Protein AF-A0A4D7DYI3-F1 (afdb_monomer)

Structure (mmCIF, N/CA/C/O backbone):
data_AF-A0A4D7DYI3-F1
#
_entry.id   AF-A0A4D7DYI3-F1
#
loop_
_atom_site.group_PDB
_atom_site.id
_atom_site.type_symbol
_atom_site.label_atom_id
_atom_site.label_alt_id
_atom_site.label_comp_id
_atom_site.label_asym_id
_atom_site.label_entity_id
_atom_site.label_seq_id
_atom_site.pdbx_PDB_ins_code
_atom_site.Cartn_x
_atom_site.Cartn_y
_atom_site.Cartn_z
_atom_site.occupancy
_atom_site.B_iso_or_equiv
_atom_site.auth_seq_id
_atom_site.auth_comp_id
_atom_site.auth_asym_id
_atom_site.auth_atom_id
_atom_site.pdbx_PDB_model_num
ATOM 1 N N . MET A 1 1 ? 27.752 -9.735 -36.048 1.00 71.75 1 MET A N 1
ATOM 2 C CA . MET A 1 1 ? 28.807 -8.737 -35.755 1.00 71.75 1 MET A CA 1
ATOM 3 C C . MET A 1 1 ? 28.153 -7.603 -34.998 1.00 71.75 1 MET A C 1
ATOM 5 O O . MET A 1 1 ? 26.998 -7.313 -35.284 1.00 71.75 1 MET A O 1
ATOM 9 N N . ASN A 1 2 ? 28.859 -7.014 -34.039 1.00 84.62 2 ASN A N 1
ATOM 10 C CA . ASN A 1 2 ? 28.336 -5.876 -33.289 1.00 84.62 2 ASN A CA 1
ATOM 11 C C . ASN A 1 2 ? 28.194 -4.650 -34.198 1.00 84.62 2 ASN A C 1
ATOM 13 O O . ASN A 1 2 ? 28.818 -4.576 -35.258 1.00 84.62 2 ASN A O 1
ATOM 17 N N . ALA A 1 3 ? 27.374 -3.691 -33.778 1.00 82.06 3 ALA A N 1
ATOM 18 C CA . ALA A 1 3 ? 27.361 -2.390 -34.424 1.00 82.06 3 ALA A CA 1
ATOM 19 C C . ALA A 1 3 ? 28.723 -1.709 -34.221 1.00 82.06 3 ALA A C 1
ATOM 21 O O . ALA A 1 3 ? 29.316 -1.785 -33.141 1.00 82.06 3 ALA A O 1
ATOM 22 N N . GLY A 1 4 ? 29.234 -1.060 -35.261 1.00 82.38 4 GLY A N 1
ATOM 23 C CA . GLY A 1 4 ? 30.559 -0.456 -35.234 1.00 82.38 4 GLY A CA 1
ATOM 24 C C . GLY A 1 4 ? 31.176 -0.272 -36.613 1.00 82.38 4 GLY A C 1
ATOM 25 O O . GLY A 1 4 ? 30.607 -0.650 -37.636 1.00 82.38 4 GLY A O 1
ATOM 26 N N . SER A 1 5 ? 32.364 0.326 -36.618 1.00 84.62 5 SER A N 1
ATOM 27 C CA . SER A 1 5 ? 33.170 0.532 -37.818 1.00 84.62 5 SER A CA 1
ATOM 28 C C . SER A 1 5 ? 34.307 -0.483 -37.857 1.00 84.62 5 SER A C 1
ATOM 30 O O . SER A 1 5 ? 35.011 -0.685 -36.866 1.00 84.62 5 SER A O 1
ATOM 32 N N . TYR A 1 6 ? 34.475 -1.120 -39.008 1.00 85.50 6 TYR A N 1
ATOM 33 C CA . TYR A 1 6 ? 35.422 -2.197 -39.239 1.00 85.50 6 TYR A CA 1
ATOM 34 C C . TYR A 1 6 ? 36.271 -1.878 -40.462 1.00 85.50 6 TYR A C 1
ATOM 36 O O . TYR A 1 6 ? 35.761 -1.451 -41.497 1.00 85.50 6 TYR A O 1
ATOM 44 N N . ILE A 1 7 ? 37.575 -2.114 -40.352 1.00 90.56 7 ILE A N 1
ATOM 45 C CA . ILE A 1 7 ? 38.496 -2.000 -41.481 1.00 90.56 7 ILE A CA 1
ATOM 46 C C . ILE A 1 7 ? 38.536 -3.346 -42.203 1.00 90.56 7 ILE A C 1
ATOM 48 O O . ILE A 1 7 ? 38.691 -4.391 -41.571 1.00 90.56 7 ILE A O 1
ATOM 52 N N . ILE A 1 8 ? 38.403 -3.319 -43.528 1.00 88.25 8 ILE A N 1
ATOM 53 C CA . ILE A 1 8 ? 38.560 -4.491 -44.388 1.00 88.25 8 ILE A CA 1
ATOM 54 C C . ILE A 1 8 ? 39.866 -4.334 -45.158 1.00 88.25 8 ILE A C 1
ATOM 56 O O . ILE A 1 8 ? 39.947 -3.552 -46.106 1.00 88.25 8 ILE A O 1
ATOM 60 N N . SER A 1 9 ? 40.875 -5.106 -44.770 1.00 88.81 9 SER A N 1
ATOM 61 C CA . SER A 1 9 ? 42.171 -5.111 -45.444 1.00 88.81 9 SER A CA 1
ATOM 62 C C . SER A 1 9 ? 42.238 -6.220 -46.488 1.00 88.81 9 SER A C 1
ATOM 64 O O . SER A 1 9 ? 42.094 -7.403 -46.175 1.00 88.81 9 SER A O 1
ATOM 66 N N . ALA A 1 10 ? 42.480 -5.838 -47.740 1.00 84.19 10 ALA A N 1
ATOM 67 C CA . ALA A 1 10 ? 42.740 -6.785 -48.817 1.00 84.19 10 ALA A CA 1
ATOM 68 C C . ALA A 1 10 ? 44.214 -7.225 -48.796 1.00 84.19 10 ALA A C 1
ATOM 70 O O . ALA A 1 10 ? 45.115 -6.416 -48.579 1.00 84.19 10 ALA A O 1
ATOM 71 N N . SER A 1 11 ? 44.463 -8.518 -49.011 1.00 85.62 11 SER A N 1
ATOM 72 C CA . SER A 1 11 ? 45.811 -9.090 -49.106 1.00 85.62 11 SER A CA 1
ATOM 73 C C . SER A 1 11 ? 45.804 -10.384 -49.930 1.00 85.62 11 SER A C 1
ATOM 75 O O . SER A 1 11 ? 44.740 -10.896 -50.276 1.00 85.62 11 SER A O 1
ATOM 77 N N . GLY A 1 12 ? 46.990 -10.919 -50.245 1.00 83.81 12 GLY A N 1
ATOM 78 C CA . GLY A 1 12 ? 47.142 -12.290 -50.755 1.00 83.81 12 GLY A CA 1
ATOM 79 C C . GLY A 1 12 ? 47.351 -12.460 -52.264 1.00 83.81 12 GLY A C 1
ATOM 80 O O . GLY A 1 12 ? 47.578 -13.583 -52.701 1.00 83.81 12 GLY A O 1
ATOM 81 N N . LEU A 1 13 ? 47.334 -11.391 -53.067 1.00 85.12 13 LEU A N 1
ATOM 82 C CA . LEU A 1 13 ? 47.729 -11.442 -54.483 1.00 85.12 13 LEU A CA 1
ATOM 83 C C . LEU A 1 13 ? 49.209 -11.083 -54.663 1.00 85.12 13 LEU A C 1
ATOM 85 O O . LEU A 1 13 ? 49.707 -10.135 -54.049 1.00 85.12 13 LEU A O 1
ATOM 89 N N . SER A 1 14 ? 49.874 -11.806 -55.564 1.00 85.38 14 SER A N 1
ATOM 90 C CA . SER A 1 14 ? 51.235 -11.542 -56.036 1.00 85.38 14 SER A CA 1
ATOM 91 C C . SER A 1 14 ? 51.283 -11.566 -57.564 1.00 85.38 14 SER A C 1
ATOM 93 O O . SER A 1 14 ? 50.553 -12.328 -58.197 1.00 85.38 14 SER A O 1
ATOM 95 N N . SER A 1 15 ? 52.152 -10.751 -58.160 1.00 87.62 15 SER A N 1
ATOM 96 C CA . SER A 1 15 ? 52.388 -10.719 -59.604 1.00 87.62 15 SER A CA 1
ATOM 97 C C . SER A 1 15 ? 53.867 -10.495 -59.879 1.00 87.62 15 SER A C 1
ATOM 99 O O . SER A 1 15 ? 54.470 -9.600 -59.291 1.00 87.62 15 SER A O 1
ATOM 101 N N . ASP A 1 16 ? 54.431 -11.270 -60.803 1.00 90.44 16 ASP A N 1
ATOM 102 C CA . ASP A 1 16 ? 55.841 -11.146 -61.190 1.00 90.44 16 ASP A CA 1
ATOM 103 C C . ASP A 1 16 ? 56.112 -9.868 -62.003 1.00 90.44 16 ASP A C 1
ATOM 105 O O . ASP A 1 16 ? 57.244 -9.396 -62.073 1.00 90.44 16 ASP A O 1
ATOM 109 N N . ASN A 1 17 ? 55.067 -9.286 -62.605 1.00 90.69 17 ASN A N 1
ATOM 110 C CA . ASN A 1 17 ? 55.186 -8.170 -63.547 1.00 90.69 17 ASN A CA 1
ATOM 111 C C . ASN A 1 17 ? 54.659 -6.831 -63.003 1.00 90.69 17 ASN A C 1
ATOM 113 O O . ASN A 1 17 ? 54.882 -5.797 -63.631 1.00 90.69 17 ASN A O 1
ATOM 117 N N . TYR A 1 18 ? 53.955 -6.822 -61.865 1.00 88.56 18 TYR A N 1
ATOM 118 C CA . TYR A 1 18 ? 53.321 -5.615 -61.323 1.00 88.56 18 TYR A CA 1
ATOM 119 C C . TYR A 1 18 ? 53.431 -5.532 -59.801 1.00 88.56 18 TYR A C 1
ATOM 121 O O . TYR A 1 18 ? 53.178 -6.505 -59.093 1.00 88.56 18 TYR A O 1
ATOM 129 N N . ALA A 1 19 ? 53.708 -4.328 -59.292 1.00 85.62 19 ALA A N 1
ATOM 130 C CA . ALA A 1 19 ? 53.541 -4.018 -57.878 1.00 85.62 19 ALA A CA 1
ATOM 131 C C . ALA A 1 19 ? 52.045 -3.865 -57.562 1.00 85.62 19 ALA A C 1
ATOM 133 O O . ALA A 1 19 ? 51.377 -2.991 -58.115 1.00 85.62 19 ALA A O 1
ATOM 134 N N . ILE A 1 20 ? 51.524 -4.716 -56.677 1.00 87.38 20 ILE A N 1
ATOM 135 C CA . ILE A 1 20 ? 50.131 -4.658 -56.224 1.00 87.38 20 ILE A CA 1
ATOM 136 C C . ILE A 1 20 ? 50.079 -3.846 -54.931 1.00 87.38 20 ILE A C 1
ATOM 138 O O . ILE A 1 20 ? 50.738 -4.191 -53.951 1.00 87.38 20 ILE A O 1
ATOM 142 N N . SER A 1 21 ? 49.286 -2.776 -54.925 1.00 87.81 21 SER A N 1
ATOM 143 C CA . SER A 1 21 ? 48.953 -2.016 -53.723 1.00 87.81 21 SER A CA 1
ATOM 144 C C . SER A 1 21 ? 47.495 -2.248 -53.344 1.00 87.81 21 SER A C 1
ATOM 146 O O . SER A 1 21 ? 46.610 -2.297 -54.199 1.00 87.81 21 SER A O 1
ATOM 148 N N . TYR A 1 22 ? 47.249 -2.388 -52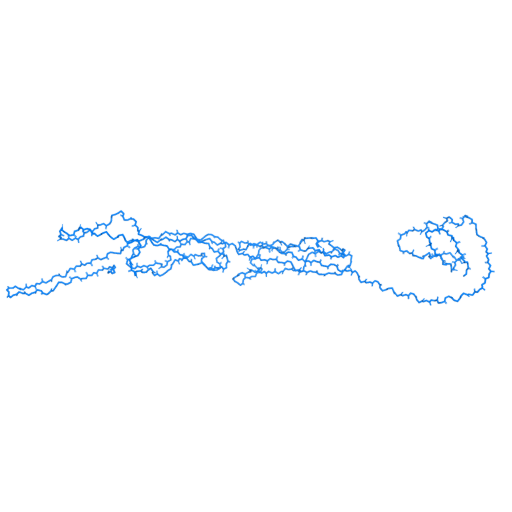.045 1.00 86.56 22 TYR A N 1
ATOM 149 C CA . TYR A 1 22 ? 45.905 -2.496 -51.495 1.00 86.56 22 TYR A CA 1
ATOM 150 C C . TYR A 1 22 ? 45.531 -1.192 -50.816 1.00 86.56 22 TYR A C 1
ATOM 152 O O . TYR A 1 22 ? 46.369 -0.519 -50.213 1.00 86.56 22 TYR A O 1
ATOM 160 N N . LYS A 1 23 ? 44.251 -0.853 -50.908 1.00 87.81 23 LYS A N 1
ATOM 161 C CA . LYS A 1 23 ? 43.646 0.189 -50.098 1.00 87.81 23 LYS A CA 1
ATOM 162 C C . LYS A 1 23 ? 42.639 -0.480 -49.181 1.00 87.81 23 LYS A C 1
ATOM 164 O O . LYS A 1 23 ? 41.808 -1.249 -49.659 1.00 87.81 23 LYS A O 1
ATOM 169 N N . ASP A 1 24 ? 42.725 -0.172 -47.895 1.00 89.38 24 ASP A N 1
ATOM 170 C CA . ASP A 1 24 ? 41.744 -0.642 -46.929 1.00 89.38 24 ASP A CA 1
ATOM 171 C C . ASP A 1 24 ? 40.346 -0.116 -47.284 1.00 89.38 24 ASP A C 1
ATOM 173 O O . ASP A 1 24 ? 40.159 1.062 -47.616 1.00 89.38 24 ASP A O 1
ATOM 177 N N . GLY A 1 25 ? 39.367 -1.012 -47.216 1.00 86.19 25 GLY A N 1
ATOM 178 C CA . GLY A 1 25 ? 37.949 -0.685 -47.219 1.00 86.19 25 GLY A CA 1
ATOM 179 C C . GLY A 1 25 ? 37.432 -0.445 -45.801 1.00 86.19 25 GLY A C 1
ATOM 180 O O . GLY A 1 25 ? 38.086 -0.787 -44.816 1.00 86.19 25 GLY A O 1
ATOM 181 N N . ALA A 1 26 ? 36.229 0.114 -45.698 1.00 84.94 26 ALA A N 1
ATOM 182 C CA . ALA A 1 26 ? 35.516 0.274 -44.436 1.00 84.94 26 ALA A CA 1
ATOM 183 C C . ALA A 1 26 ? 34.147 -0.409 -44.519 1.00 84.94 26 ALA A C 1
ATOM 185 O O . ALA A 1 26 ? 33.453 -0.286 -45.528 1.00 84.94 26 ALA A O 1
ATOM 186 N N . LEU A 1 27 ? 33.762 -1.102 -43.450 1.00 83.31 27 LEU A N 1
ATOM 187 C CA . LEU A 1 27 ? 32.426 -1.637 -43.220 1.00 83.31 27 LEU A CA 1
ATOM 188 C C . LEU A 1 27 ? 31.844 -0.959 -41.985 1.00 83.31 27 LEU A C 1
ATOM 190 O O . LEU A 1 27 ? 32.410 -1.041 -40.899 1.00 83.31 27 LEU A O 1
ATOM 194 N N . GLU A 1 28 ? 30.701 -0.310 -42.154 1.00 80.75 28 GLU A N 1
ATOM 195 C CA . GLU A 1 28 ? 29.936 0.258 -41.052 1.00 80.75 28 GLU A CA 1
ATOM 196 C C . GLU A 1 28 ? 28.695 -0.602 -40.813 1.00 80.75 28 GLU A C 1
ATOM 198 O O . GLU A 1 28 ? 27.897 -0.831 -41.722 1.00 80.75 28 GLU A O 1
ATOM 203 N N . ILE A 1 29 ? 28.555 -1.103 -39.589 1.00 80.75 29 ILE A N 1
ATOM 204 C CA . ILE A 1 29 ? 27.379 -1.842 -39.137 1.00 80.75 29 ILE A CA 1
ATOM 205 C C . ILE A 1 29 ? 26.598 -0.921 -38.210 1.00 80.75 29 ILE A C 1
ATOM 207 O O . ILE A 1 29 ? 27.065 -0.585 -37.120 1.00 80.75 29 ILE A O 1
ATOM 211 N N . TYR A 1 30 ? 25.410 -0.510 -38.643 1.00 80.62 30 TYR A N 1
ATOM 212 C CA . TYR A 1 30 ? 24.524 0.320 -37.835 1.00 80.62 30 TYR A CA 1
ATOM 213 C C . TYR A 1 30 ? 23.791 -0.510 -36.780 1.00 80.62 30 TYR A C 1
ATOM 215 O O . TYR A 1 30 ? 23.472 -1.679 -36.995 1.00 80.62 30 TYR A O 1
ATOM 223 N N . ALA A 1 31 ? 23.499 0.121 -35.644 1.00 82.94 31 ALA A N 1
ATOM 224 C CA . ALA A 1 31 ? 22.677 -0.479 -34.604 1.00 82.94 31 ALA A CA 1
ATOM 225 C C . ALA A 1 31 ? 21.241 -0.723 -35.105 1.00 82.94 31 ALA A C 1
ATOM 227 O O . ALA A 1 31 ? 20.651 0.133 -35.770 1.00 82.94 31 ALA A O 1
ATOM 228 N N . LYS A 1 32 ? 20.668 -1.883 -34.767 1.00 83.88 32 LYS A N 1
ATOM 229 C CA . LYS A 1 32 ? 19.290 -2.255 -35.127 1.00 83.88 32 LYS A CA 1
ATOM 230 C C . LYS A 1 32 ? 18.300 -1.459 -34.272 1.00 83.88 32 LYS A C 1
ATOM 232 O O . LYS A 1 32 ? 18.470 -1.364 -33.061 1.00 83.88 32 LYS A O 1
ATOM 237 N N . ALA A 1 33 ? 17.249 -0.898 -34.862 1.00 85.31 33 ALA A N 1
ATOM 238 C CA . ALA A 1 33 ? 16.209 -0.221 -34.086 1.00 85.31 33 ALA A CA 1
ATOM 239 C C . ALA A 1 33 ? 15.195 -1.230 -33.515 1.00 85.31 33 ALA A C 1
ATOM 241 O O . ALA A 1 33 ? 14.703 -2.088 -34.247 1.00 85.31 33 ALA A O 1
ATOM 242 N N . ILE A 1 34 ? 14.876 -1.116 -32.224 1.00 85.69 34 ILE A N 1
ATOM 243 C CA . ILE A 1 34 ? 13.905 -1.969 -31.514 1.00 85.69 34 ILE A CA 1
ATOM 244 C C . ILE A 1 34 ? 12.971 -1.125 -30.646 1.00 85.69 34 ILE A C 1
ATOM 246 O O . ILE A 1 34 ? 13.343 -0.043 -30.184 1.00 85.69 34 ILE A O 1
ATOM 250 N N . LEU A 1 35 ? 11.769 -1.642 -30.403 1.00 87.06 35 LEU A N 1
ATOM 251 C CA . LEU A 1 35 ? 10.815 -1.105 -29.443 1.00 87.06 35 LEU A CA 1
ATOM 252 C C . LEU A 1 35 ? 10.821 -1.975 -28.186 1.00 87.06 35 LEU A C 1
ATOM 254 O O . LEU A 1 35 ? 10.532 -3.169 -28.241 1.00 87.06 35 LEU A O 1
ATOM 258 N N . VAL A 1 36 ? 11.117 -1.361 -27.047 1.00 87.62 36 VAL A N 1
ATOM 259 C CA . VAL A 1 36 ? 10.918 -1.953 -25.725 1.00 87.62 36 VAL A CA 1
ATOM 260 C C . VAL A 1 36 ? 9.635 -1.385 -25.145 1.00 87.62 36 VAL A C 1
ATOM 262 O O . VAL A 1 36 ? 9.516 -0.167 -25.005 1.00 87.62 36 VAL A O 1
ATOM 265 N N . LYS A 1 37 ? 8.704 -2.257 -24.773 1.00 86.31 37 LYS A N 1
ATOM 266 C CA . LYS A 1 37 ? 7.454 -1.869 -24.129 1.00 86.31 37 LYS A CA 1
ATOM 267 C C . LYS A 1 37 ? 7.399 -2.457 -22.729 1.00 86.31 37 LYS A C 1
ATOM 269 O O . LYS A 1 37 ? 7.540 -3.667 -22.562 1.00 86.31 37 LYS A O 1
ATOM 274 N N . ALA A 1 38 ? 7.267 -1.583 -21.736 1.00 85.94 38 ALA A N 1
ATOM 275 C CA . ALA A 1 38 ? 7.042 -2.006 -20.362 1.00 85.94 38 ALA A CA 1
ATOM 276 C C . ALA A 1 38 ? 5.628 -2.581 -20.207 1.00 85.94 38 ALA A C 1
ATOM 278 O O . ALA A 1 38 ? 4.707 -2.178 -20.921 1.00 85.94 38 ALA A O 1
ATOM 279 N N . ASP A 1 39 ? 5.466 -3.495 -19.257 1.00 84.69 39 ASP A N 1
ATOM 280 C CA . ASP A 1 39 ? 4.155 -4.023 -18.893 1.00 84.69 39 ASP A CA 1
ATOM 281 C C . ASP A 1 39 ? 3.513 -3.165 -17.798 1.00 84.69 39 ASP A C 1
ATOM 283 O O . ASP A 1 39 ? 4.191 -2.700 -16.875 1.00 84.69 39 ASP A O 1
ATOM 287 N N . ASP A 1 40 ? 2.193 -2.977 -17.877 1.00 88.56 40 ASP A N 1
ATOM 288 C CA . ASP A 1 40 ? 1.435 -2.476 -16.733 1.00 88.56 40 ASP A CA 1
ATOM 289 C C . ASP A 1 40 ? 1.485 -3.521 -15.614 1.00 88.56 40 ASP A C 1
ATOM 291 O O . ASP A 1 40 ? 1.238 -4.711 -15.830 1.00 88.56 40 ASP A O 1
ATOM 295 N N . ILE A 1 41 ? 1.778 -3.078 -14.397 1.00 87.50 41 ILE A N 1
ATOM 296 C CA . ILE A 1 41 ? 1.941 -3.963 -13.243 1.00 87.50 41 ILE A CA 1
ATOM 297 C C . ILE A 1 41 ? 1.267 -3.360 -12.016 1.00 87.50 41 ILE A C 1
ATOM 299 O O . ILE A 1 41 ? 1.159 -2.144 -11.859 1.00 87.50 41 ILE A O 1
ATOM 303 N N . SER A 1 42 ? 0.808 -4.225 -11.118 1.00 92.75 42 SER A N 1
ATOM 304 C CA . SER A 1 42 ? 0.268 -3.825 -9.824 1.00 92.75 42 SER A CA 1
ATOM 305 C C . SER A 1 42 ? 1.041 -4.504 -8.705 1.00 92.75 42 SER A C 1
ATOM 307 O O . SER A 1 42 ? 1.410 -5.671 -8.819 1.00 92.75 42 SER A O 1
ATOM 309 N N . LYS A 1 43 ? 1.227 -3.790 -7.598 1.00 93.06 43 LYS A N 1
ATOM 310 C CA . LYS A 1 43 ? 1.769 -4.332 -6.350 1.00 93.06 43 LYS A CA 1
ATOM 311 C C . LYS A 1 43 ? 0.967 -3.844 -5.151 1.00 93.06 43 LYS A C 1
ATOM 313 O O . LYS A 1 43 ? 0.245 -2.851 -5.253 1.00 93.06 43 LYS A O 1
ATOM 318 N N . THR A 1 44 ? 1.166 -4.475 -4.001 1.00 97.88 44 THR A N 1
ATOM 319 C CA . THR A 1 44 ? 0.617 -3.992 -2.731 1.00 97.88 44 THR A CA 1
ATOM 320 C C . THR A 1 44 ? 1.625 -3.083 -2.026 1.00 97.88 44 THR A C 1
ATOM 322 O O . THR A 1 44 ? 2.838 -3.241 -2.172 1.00 97.88 44 THR A O 1
ATOM 325 N N . TYR A 1 45 ? 1.140 -2.101 -1.267 1.00 98.50 45 TYR A N 1
ATOM 326 C CA . TYR A 1 45 ? 1.977 -1.302 -0.373 1.00 98.50 45 TYR A CA 1
ATOM 327 C C . TYR A 1 45 ? 2.801 -2.211 0.558 1.00 98.50 45 TYR A C 1
ATOM 329 O O . TYR A 1 45 ? 2.252 -3.127 1.164 1.00 98.50 45 TYR A O 1
ATOM 337 N N . GLY A 1 46 ? 4.111 -1.974 0.665 1.00 97.00 46 GLY A N 1
ATOM 338 C CA . GLY A 1 46 ? 5.043 -2.854 1.385 1.00 97.00 46 GLY A CA 1
ATOM 339 C C . GLY A 1 46 ? 5.781 -3.877 0.520 1.00 97.00 46 GLY A C 1
ATOM 340 O O . GLY A 1 46 ? 6.824 -4.367 0.947 1.00 97.00 46 GLY A O 1
ATOM 341 N N . ASP A 1 47 ? 5.312 -4.151 -0.699 1.00 94.25 47 ASP A N 1
ATOM 342 C CA . ASP A 1 47 ? 5.988 -5.063 -1.627 1.00 94.25 47 ASP A CA 1
ATOM 343 C C . ASP A 1 47 ? 6.953 -4.314 -2.553 1.00 94.25 47 ASP A C 1
ATOM 345 O O . ASP A 1 47 ? 6.798 -3.120 -2.821 1.00 94.25 47 ASP A O 1
ATOM 349 N N . VAL A 1 48 ? 7.933 -5.024 -3.106 1.00 89.56 48 VAL A N 1
ATOM 350 C CA . VAL A 1 48 ? 8.774 -4.539 -4.213 1.00 89.56 48 VAL A CA 1
ATOM 351 C C . VAL A 1 48 ? 8.225 -5.113 -5.520 1.00 89.56 48 VAL A C 1
ATOM 353 O O . VAL A 1 48 ? 7.785 -6.259 -5.539 1.00 89.56 48 VAL A O 1
ATOM 356 N N . ALA A 1 49 ? 8.210 -4.324 -6.597 1.00 82.69 49 ALA A N 1
ATOM 357 C CA . ALA A 1 49 ? 7.724 -4.787 -7.898 1.00 82.69 49 ALA A CA 1
ATOM 358 C C . ALA A 1 49 ? 8.880 -5.178 -8.825 1.00 82.69 49 ALA A C 1
ATOM 360 O O . ALA A 1 49 ? 9.784 -4.381 -9.081 1.00 82.69 49 ALA A O 1
ATOM 361 N N . ASP A 1 50 ? 8.786 -6.366 -9.413 1.00 83.62 50 ASP A N 1
ATOM 362 C CA . ASP A 1 50 ? 9.668 -6.779 -10.500 1.00 83.62 50 ASP A CA 1
ATOM 363 C C . ASP A 1 50 ? 9.135 -6.210 -11.818 1.00 83.62 50 ASP A C 1
ATOM 365 O O . ASP A 1 50 ? 8.106 -6.642 -12.334 1.00 83.62 50 ASP A O 1
ATOM 369 N N . LEU A 1 51 ? 9.813 -5.188 -12.344 1.00 85.50 51 LEU A N 1
ATOM 370 C CA . LEU A 1 51 ? 9.414 -4.532 -13.589 1.00 85.50 51 LEU A CA 1
ATOM 371 C C . LEU A 1 51 ? 9.790 -5.405 -14.790 1.00 85.50 51 LEU A C 1
ATOM 373 O O . LEU A 1 51 ? 10.957 -5.773 -14.946 1.00 85.50 51 LEU A O 1
ATOM 377 N N . THR A 1 52 ? 8.825 -5.672 -15.665 1.00 83.50 52 THR A N 1
ATOM 378 C CA . THR A 1 52 ? 9.011 -6.477 -16.876 1.00 83.50 52 THR A CA 1
ATOM 379 C C . THR A 1 52 ? 8.820 -5.648 -18.141 1.00 83.50 52 THR A C 1
ATOM 381 O O . THR A 1 52 ? 8.267 -4.544 -18.128 1.00 83.50 52 THR A O 1
ATOM 384 N N . TYR A 1 53 ? 9.357 -6.166 -19.240 1.00 86.94 53 TYR A N 1
ATOM 385 C CA . TYR A 1 53 ? 9.180 -5.609 -20.569 1.00 86.94 53 TYR A CA 1
ATOM 386 C C . TYR A 1 53 ? 9.218 -6.713 -21.611 1.00 86.94 53 TYR A C 1
ATOM 388 O O . TYR A 1 53 ? 9.811 -7.774 -21.398 1.00 86.94 53 TYR A O 1
ATOM 396 N N . PHE A 1 54 ? 8.693 -6.394 -22.785 1.00 82.81 54 PHE A N 1
ATOM 397 C CA . PHE A 1 54 ? 8.916 -7.168 -23.992 1.00 82.81 54 PHE A CA 1
ATOM 398 C C . PHE A 1 54 ? 9.592 -6.315 -25.065 1.00 82.81 54 PHE A C 1
ATOM 400 O O . PHE A 1 54 ? 9.501 -5.084 -25.080 1.00 82.81 54 PHE A O 1
ATOM 407 N N . VAL A 1 55 ? 10.323 -6.987 -25.952 1.00 85.50 55 VAL A N 1
ATOM 408 C CA . VAL A 1 55 ? 11.062 -6.359 -27.048 1.00 85.50 55 VAL A CA 1
ATOM 409 C C . VAL A 1 55 ? 10.430 -6.784 -28.360 1.00 85.50 55 VAL A C 1
ATOM 411 O O . VAL A 1 55 ? 10.206 -7.968 -28.588 1.00 85.50 55 VAL A O 1
ATOM 414 N N . THR A 1 56 ? 10.176 -5.816 -29.227 1.00 80.81 56 THR A N 1
ATOM 415 C CA . THR A 1 56 ? 9.709 -6.038 -30.595 1.00 80.81 56 THR A CA 1
ATOM 416 C C . THR A 1 56 ? 10.582 -5.265 -31.565 1.00 80.81 56 THR A C 1
ATOM 418 O O . THR A 1 56 ? 11.286 -4.323 -31.190 1.00 80.81 56 THR A O 1
ATOM 421 N N . ASP A 1 57 ? 10.529 -5.656 -32.831 1.00 78.06 57 ASP A N 1
ATOM 422 C CA . ASP A 1 57 ? 11.080 -4.815 -33.882 1.00 78.06 57 ASP A CA 1
ATOM 423 C C . ASP A 1 57 ? 10.204 -3.587 -34.070 1.00 78.06 57 ASP A C 1
ATOM 425 O O . ASP A 1 57 ? 8.976 -3.662 -34.013 1.00 78.06 57 ASP A O 1
ATOM 429 N N . ILE A 1 58 ? 10.838 -2.446 -34.334 1.00 67.75 58 ILE A N 1
ATOM 430 C CA . ILE A 1 58 ? 10.094 -1.314 -34.877 1.00 67.75 58 ILE A CA 1
ATOM 431 C C . ILE A 1 58 ? 9.690 -1.719 -36.298 1.00 67.75 58 ILE A C 1
ATOM 433 O O . ILE A 1 58 ? 10.583 -2.082 -37.072 1.00 67.75 58 ILE A O 1
ATOM 437 N N . PRO A 1 59 ? 8.396 -1.661 -36.673 1.00 57.91 59 PRO A N 1
ATOM 438 C CA . PRO A 1 59 ? 7.984 -1.846 -38.056 1.00 57.91 59 PRO A CA 1
ATOM 439 C C . PRO A 1 59 ? 8.774 -0.861 -38.912 1.00 57.91 59 PRO A C 1
ATOM 441 O O . PRO A 1 59 ? 8.596 0.354 -38.820 1.00 57.91 59 PRO A O 1
ATOM 444 N N . THR A 1 60 ? 9.726 -1.372 -39.684 1.00 54.41 60 THR A N 1
ATOM 445 C CA . THR A 1 60 ? 10.539 -0.530 -40.547 1.00 54.41 60 THR A CA 1
ATOM 446 C C . THR A 1 60 ? 9.688 -0.170 -41.752 1.00 54.41 60 THR A C 1
ATOM 448 O O . THR A 1 60 ? 9.601 -0.926 -42.715 1.00 54.41 60 THR A O 1
ATOM 451 N N . GLU A 1 61 ? 9.102 1.026 -41.758 1.00 45.41 61 GLU A N 1
ATOM 452 C CA . GLU A 1 61 ? 8.959 1.721 -43.034 1.00 45.41 61 GLU A CA 1
ATOM 453 C C . GLU A 1 61 ? 10.373 2.115 -43.489 1.00 45.41 61 GLU A C 1
ATOM 455 O O . GLU A 1 61 ? 10.893 3.172 -43.159 1.00 45.41 61 GLU A O 1
ATOM 460 N N . VAL A 1 62 ? 11.024 1.168 -44.170 1.00 45.94 62 VAL A N 1
ATOM 461 C CA . VAL A 1 62 ? 12.173 1.330 -45.071 1.00 45.94 62 VAL A CA 1
ATOM 462 C C . VAL A 1 62 ? 13.339 2.173 -44.525 1.00 45.94 62 VAL A C 1
ATOM 464 O O . VAL A 1 62 ? 13.413 3.383 -44.716 1.00 45.94 62 VAL A O 1
ATOM 467 N N . TYR A 1 63 ? 14.359 1.498 -43.988 1.00 41.78 63 TYR A N 1
ATOM 468 C CA . TYR A 1 63 ? 15.720 2.045 -43.892 1.00 41.78 63 TYR A CA 1
ATOM 469 C C . TYR A 1 63 ? 16.704 1.164 -44.673 1.00 41.78 63 TYR A C 1
ATOM 471 O O . TYR A 1 63 ? 17.646 0.595 -44.135 1.00 41.78 63 TYR A O 1
ATOM 479 N N . SER A 1 64 ? 16.491 1.022 -45.980 1.00 36.44 64 SER A N 1
ATOM 480 C CA . SER A 1 64 ? 17.514 0.476 -46.873 1.00 36.44 64 SER A CA 1
ATOM 481 C C . SER A 1 64 ? 18.366 1.625 -47.409 1.00 36.44 64 SER A C 1
ATOM 483 O O . SER A 1 64 ? 18.034 2.215 -48.437 1.00 36.44 64 SER A O 1
ATOM 485 N N . ARG A 1 65 ? 19.478 1.952 -46.739 1.00 41.06 65 ARG A N 1
ATOM 486 C CA . ARG A 1 65 ? 20.580 2.655 -47.410 1.00 41.06 65 ARG A CA 1
ATOM 487 C C . ARG A 1 65 ? 21.680 1.660 -47.718 1.00 41.06 65 ARG A C 1
ATOM 489 O O . ARG A 1 65 ? 22.562 1.419 -46.902 1.00 41.06 65 ARG A O 1
ATOM 496 N N . VAL A 1 66 ? 21.619 1.110 -48.924 1.00 35.72 66 VAL A N 1
ATOM 497 C CA . VAL A 1 66 ? 22.767 0.431 -49.506 1.00 35.72 66 VAL A CA 1
ATOM 498 C C . VAL A 1 66 ? 23.712 1.485 -50.065 1.00 35.72 66 VAL A C 1
ATOM 500 O O . VAL A 1 66 ? 23.327 2.274 -50.925 1.00 35.72 66 VAL A O 1
ATOM 503 N N . ILE A 1 67 ? 24.949 1.507 -49.577 1.00 41.34 67 ILE A N 1
ATOM 504 C CA . ILE A 1 67 ? 26.071 2.070 -50.324 1.00 41.34 67 ILE A CA 1
ATOM 505 C C . ILE A 1 67 ? 27.002 0.901 -50.628 1.00 41.34 67 ILE A C 1
ATOM 507 O O . ILE A 1 67 ? 27.815 0.517 -49.795 1.00 41.34 67 ILE A O 1
ATOM 511 N N . THR A 1 68 ? 26.890 0.346 -51.831 1.00 36.53 68 THR A N 1
ATOM 512 C CA . THR A 1 68 ? 27.995 -0.380 -52.460 1.00 36.53 68 THR A CA 1
ATOM 513 C C . THR A 1 68 ? 28.248 0.242 -53.823 1.00 36.53 68 THR A C 1
ATOM 515 O O . THR A 1 68 ? 27.337 0.469 -54.618 1.00 36.53 68 THR A O 1
ATOM 518 N N . SER A 1 69 ? 29.507 0.568 -54.097 1.00 41.31 69 SER A N 1
ATOM 519 C CA . SER A 1 69 ? 29.974 1.050 -55.395 1.00 41.31 69 SER A CA 1
ATOM 520 C C . SER A 1 69 ? 30.114 -0.106 -56.393 1.00 41.31 69 SER A C 1
ATOM 522 O O . SER A 1 69 ? 31.192 -0.307 -56.941 1.00 41.31 69 SER A O 1
ATOM 524 N N . ASN A 1 70 ? 29.061 -0.911 -56.566 1.00 44.78 70 ASN A N 1
ATOM 525 C CA . ASN A 1 70 ? 28.902 -1.951 -57.588 1.00 44.78 70 ASN A CA 1
ATOM 526 C C . ASN A 1 70 ? 27.520 -2.609 -57.407 1.00 44.78 70 ASN A C 1
ATOM 528 O O . ASN A 1 70 ? 27.184 -3.104 -56.335 1.00 44.78 70 ASN A O 1
ATOM 532 N N . ALA A 1 71 ? 26.698 -2.524 -58.453 1.00 43.91 71 ALA A N 1
ATOM 533 C CA . ALA A 1 71 ? 25.240 -2.474 -58.375 1.00 43.91 71 ALA A CA 1
ATOM 534 C C . ALA A 1 71 ? 24.505 -3.809 -58.626 1.00 43.91 71 ALA A C 1
ATOM 536 O O . ALA A 1 71 ? 23.399 -3.763 -59.150 1.00 43.91 71 ALA A O 1
ATOM 537 N N . ASP A 1 72 ? 25.069 -4.970 -58.269 1.00 45.81 72 ASP A N 1
ATOM 538 C CA . ASP A 1 72 ? 24.486 -6.263 -58.700 1.00 45.81 72 ASP A CA 1
ATOM 539 C C . ASP A 1 72 ? 24.288 -7.341 -57.614 1.00 45.81 72 ASP A C 1
ATOM 541 O O . ASP A 1 72 ? 23.941 -8.465 -57.947 1.00 45.81 72 ASP A O 1
ATOM 545 N N . ASP A 1 73 ? 24.418 -7.018 -56.319 1.00 43.22 73 ASP A N 1
ATOM 546 C CA . ASP A 1 73 ? 24.236 -8.009 -55.230 1.00 43.22 73 ASP A CA 1
ATOM 547 C C . ASP A 1 73 ? 23.286 -7.553 -54.100 1.00 43.22 73 ASP A C 1
ATOM 549 O O . ASP A 1 73 ? 23.412 -7.939 -52.939 1.00 43.22 73 ASP A O 1
ATOM 553 N N . ILE A 1 74 ? 22.281 -6.730 -54.419 1.00 46.44 74 ILE A N 1
ATOM 554 C CA . ILE A 1 74 ? 21.246 -6.308 -53.451 1.00 46.44 74 ILE A CA 1
ATOM 555 C C . ILE A 1 74 ? 19.947 -7.070 -53.713 1.00 46.44 74 ILE A C 1
ATOM 557 O O . ILE A 1 74 ? 18.885 -6.490 -53.943 1.00 46.44 74 ILE A O 1
ATOM 561 N N . ALA A 1 75 ? 20.022 -8.394 -53.695 1.00 41.56 75 ALA A N 1
ATOM 56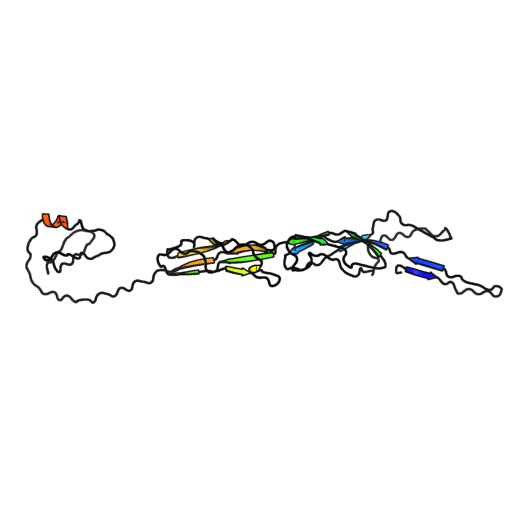2 C CA . ALA A 1 75 ? 18.837 -9.231 -53.739 1.00 41.56 75 ALA A CA 1
ATOM 563 C C . ALA A 1 75 ? 18.763 -10.071 -52.465 1.00 41.56 75 ALA A C 1
ATOM 565 O O . ALA A 1 75 ? 19.370 -11.129 -52.351 1.00 41.56 75 ALA A O 1
ATOM 566 N N . ASN A 1 76 ? 17.919 -9.585 -51.554 1.00 42.12 76 ASN A N 1
ATOM 567 C CA . ASN A 1 76 ? 17.274 -10.346 -50.490 1.00 42.12 76 ASN A CA 1
ATOM 568 C C . ASN A 1 76 ? 18.096 -10.593 -49.212 1.00 42.12 76 ASN A C 1
ATOM 570 O O . ASN A 1 76 ? 18.678 -11.654 -49.005 1.00 42.12 76 ASN A O 1
ATOM 574 N N . LEU A 1 77 ? 18.015 -9.635 -48.285 1.00 34.66 77 LEU A N 1
ATOM 575 C CA . LEU A 1 77 ? 18.245 -9.897 -46.867 1.00 34.66 77 LEU A CA 1
ATOM 576 C C . LEU A 1 77 ? 16.985 -9.516 -46.084 1.00 34.66 77 LEU A C 1
ATOM 578 O O . LEU A 1 77 ? 16.833 -8.393 -45.614 1.00 34.66 77 LEU A O 1
ATOM 582 N N . SER A 1 78 ? 16.046 -10.453 -45.999 1.00 35.91 78 SER A N 1
ATOM 583 C CA . SER A 1 78 ? 14.876 -10.355 -45.130 1.00 35.91 78 SER A CA 1
ATOM 584 C C . SER A 1 78 ? 15.151 -11.142 -43.846 1.00 35.91 78 SER A C 1
ATOM 586 O O . SER A 1 78 ? 14.927 -12.345 -43.781 1.00 35.91 78 SER A O 1
ATOM 588 N N . TYR A 1 79 ? 15.655 -10.463 -42.811 1.00 36.50 79 TYR A N 1
ATOM 589 C CA . TYR A 1 79 ? 15.645 -10.996 -41.446 1.00 36.50 79 TYR A CA 1
ATOM 590 C C . TYR A 1 79 ? 14.477 -10.370 -40.692 1.00 36.50 79 TYR A C 1
ATOM 592 O O . TYR A 1 79 ? 14.594 -9.288 -40.124 1.00 36.50 79 TYR A O 1
ATOM 600 N N . SER A 1 80 ? 13.341 -11.062 -40.697 1.00 39.97 80 SER A N 1
ATOM 601 C CA . SER A 1 80 ? 12.354 -10.924 -39.630 1.00 39.97 80 SER A CA 1
ATOM 602 C C . SER A 1 80 ? 12.809 -11.852 -38.506 1.00 39.97 80 SER A C 1
ATOM 604 O O . SER A 1 80 ? 12.504 -13.040 -38.491 1.00 39.97 80 SER A O 1
ATOM 606 N N . VAL A 1 81 ? 13.640 -11.318 -37.614 1.00 44.75 81 VAL A N 1
ATOM 607 C CA . VAL A 1 81 ? 13.838 -11.884 -36.278 1.00 44.75 81 VAL A CA 1
ATOM 608 C C . VAL A 1 81 ? 13.188 -10.873 -35.359 1.00 44.75 81 VAL A C 1
ATOM 610 O O . VAL A 1 81 ? 13.754 -9.800 -35.162 1.00 44.75 81 VAL A O 1
ATOM 613 N N . GLU A 1 82 ? 11.975 -11.166 -34.890 1.00 57.09 82 GLU A N 1
ATOM 614 C CA . GLU A 1 82 ? 11.280 -10.284 -33.953 1.00 57.09 82 GLU A CA 1
ATOM 615 C C . GLU A 1 82 ? 12.180 -10.021 -32.732 1.00 57.09 82 GLU A C 1
ATOM 617 O O . GLU A 1 82 ? 12.599 -10.951 -32.046 1.00 57.09 82 GLU A O 1
ATOM 622 N N . GLY A 1 83 ? 12.498 -8.751 -32.464 1.00 69.44 83 GLY A N 1
ATOM 623 C CA . GLY A 1 83 ? 13.245 -8.333 -31.283 1.00 69.44 83 GLY A CA 1
ATOM 624 C C . GLY A 1 83 ? 14.766 -8.482 -31.408 1.00 69.44 83 GLY A C 1
ATOM 625 O O . GLY A 1 83 ? 15.388 -8.030 -32.375 1.00 69.44 83 GLY A O 1
ATOM 626 N N . LEU A 1 84 ? 15.393 -9.025 -30.362 1.00 80.69 84 LEU A N 1
ATOM 627 C CA . LEU A 1 84 ? 16.849 -9.177 -30.284 1.00 80.69 84 LEU A CA 1
ATOM 628 C C . LEU A 1 84 ? 17.324 -10.335 -31.172 1.00 80.69 84 LEU A C 1
ATOM 630 O O . LEU A 1 84 ? 16.668 -11.368 -31.280 1.00 80.69 84 LEU A O 1
ATOM 634 N N . VAL A 1 85 ? 18.494 -10.173 -31.785 1.00 84.00 85 VAL A N 1
ATOM 635 C CA . VAL A 1 85 ? 19.195 -11.254 -32.486 1.00 84.00 85 VAL A CA 1
ATOM 636 C C . VAL A 1 85 ? 19.624 -12.316 -31.469 1.00 84.00 85 VAL A C 1
ATOM 638 O O . VAL A 1 85 ? 20.024 -11.984 -30.355 1.00 84.00 85 VAL A O 1
ATOM 641 N N . GLU A 1 86 ? 19.528 -13.594 -31.840 1.00 79.00 86 GLU A N 1
ATOM 642 C CA . GLU A 1 86 ? 19.791 -14.731 -30.950 1.00 79.00 86 GLU A CA 1
ATOM 643 C C . GLU A 1 86 ? 21.123 -14.586 -30.185 1.00 79.00 86 GLU A C 1
ATOM 645 O O . GLU A 1 86 ? 22.190 -14.434 -30.781 1.00 79.00 86 GLU A O 1
ATOM 650 N N . GLY A 1 87 ? 21.041 -14.625 -28.851 1.00 78.19 87 GLY A N 1
ATOM 651 C CA . GLY A 1 87 ? 22.180 -14.460 -27.941 1.00 78.19 87 GLY A CA 1
ATOM 652 C C . GLY A 1 87 ? 22.420 -13.028 -27.445 1.00 78.19 87 GLY A C 1
ATOM 653 O O . GLY A 1 87 ? 23.134 -12.858 -26.455 1.00 78.19 87 GLY A O 1
ATOM 654 N N . ASP A 1 88 ? 21.804 -12.013 -28.056 1.00 85.62 88 ASP A N 1
ATOM 655 C CA . ASP A 1 88 ? 21.863 -10.642 -27.550 1.00 85.62 88 ASP A CA 1
ATOM 656 C C . ASP A 1 88 ? 20.933 -10.451 -26.345 1.00 85.62 88 ASP A C 1
ATOM 658 O O . ASP A 1 88 ? 19.808 -10.946 -26.299 1.00 85.62 88 ASP A O 1
ATOM 662 N N . VAL A 1 89 ? 21.401 -9.677 -25.363 1.00 83.88 89 VAL A N 1
ATOM 663 C CA . VAL A 1 89 ? 20.660 -9.359 -24.135 1.00 83.88 89 VAL A CA 1
ATOM 664 C C . VAL A 1 89 ? 20.748 -7.856 -23.876 1.00 83.88 89 VAL A C 1
ATOM 666 O O . VAL A 1 89 ? 21.796 -7.237 -24.086 1.00 83.88 89 VAL A O 1
ATOM 669 N N . LEU A 1 90 ? 19.651 -7.240 -23.433 1.00 86.12 90 LEU A N 1
ATOM 670 C CA . LEU A 1 90 ? 19.691 -5.865 -22.932 1.00 86.12 90 LEU A CA 1
ATOM 671 C C . LEU A 1 90 ? 20.298 -5.844 -21.524 1.00 86.12 90 LEU A C 1
ATOM 673 O O . LEU A 1 90 ? 19.979 -6.675 -20.680 1.00 86.12 90 LEU A O 1
ATOM 677 N N . SER A 1 91 ? 21.166 -4.874 -21.267 1.00 87.56 91 SER A N 1
ATOM 678 C CA . SER A 1 91 ? 21.768 -4.640 -19.950 1.00 87.56 91 SER A CA 1
ATOM 679 C C . SER A 1 91 ? 21.052 -3.510 -19.212 1.00 87.56 91 SER A C 1
ATOM 681 O O . SER A 1 91 ? 20.348 -2.725 -19.841 1.00 87.56 91 SER A O 1
ATOM 683 N N . GLY A 1 92 ? 21.250 -3.395 -17.897 1.00 90.38 92 GLY A N 1
ATOM 684 C CA . GLY A 1 92 ? 20.565 -2.396 -17.072 1.00 90.38 92 GLY A CA 1
ATOM 685 C C . GLY A 1 92 ? 19.145 -2.819 -16.696 1.00 90.38 92 GLY A C 1
ATOM 686 O O . GLY A 1 92 ? 18.794 -3.995 -16.763 1.00 90.38 92 GLY A O 1
ATOM 687 N N . SER A 1 93 ? 18.334 -1.861 -16.256 1.00 86.38 93 SER A N 1
ATOM 688 C CA . SER A 1 93 ? 16.985 -2.122 -15.752 1.00 86.38 93 SER A CA 1
ATOM 689 C C . SER A 1 93 ? 16.030 -0.980 -16.063 1.00 86.38 93 SER A C 1
ATOM 691 O O . SER A 1 93 ? 16.444 0.179 -16.166 1.00 86.38 93 SER A O 1
ATOM 693 N N . LEU A 1 94 ? 14.739 -1.305 -16.124 1.00 92.75 94 LEU A N 1
ATOM 694 C CA . LEU A 1 94 ? 13.682 -0.305 -16.011 1.00 92.75 94 LEU A CA 1
ATOM 695 C C . LEU A 1 94 ? 13.714 0.371 -14.633 1.00 92.75 94 LEU A C 1
ATOM 697 O O . LEU A 1 94 ? 14.309 -0.146 -13.680 1.00 92.75 94 LEU A O 1
ATOM 701 N N . SER A 1 95 ? 13.055 1.522 -14.521 1.00 91.12 95 SER A N 1
ATOM 702 C CA . SER A 1 95 ? 12.926 2.259 -13.264 1.00 91.12 95 SER A CA 1
ATOM 703 C C . SER A 1 95 ? 11.517 2.794 -13.060 1.00 91.12 95 SER A C 1
ATOM 705 O O . SER A 1 95 ? 10.862 3.236 -13.995 1.00 91.12 95 SER A O 1
ATOM 707 N N . SER A 1 96 ? 11.060 2.811 -11.813 1.00 97.19 96 SER A N 1
ATOM 708 C CA . SER A 1 96 ? 9.859 3.536 -11.407 1.00 97.19 96 SER A CA 1
ATOM 709 C C . SER A 1 96 ? 10.008 3.969 -9.957 1.00 97.19 96 SER A C 1
ATOM 711 O O . SER A 1 96 ? 10.491 3.198 -9.124 1.00 97.19 96 SER A O 1
ATOM 713 N N . THR A 1 97 ? 9.551 5.175 -9.629 1.00 96.38 97 THR A N 1
ATOM 714 C CA . THR A 1 97 ? 9.472 5.642 -8.236 1.00 96.38 97 THR A CA 1
ATOM 715 C C . THR A 1 97 ? 8.453 4.851 -7.415 1.00 96.38 97 THR A C 1
ATOM 717 O O . THR A 1 97 ? 8.534 4.854 -6.191 1.00 96.38 97 THR A O 1
ATOM 720 N N . GLY A 1 98 ? 7.546 4.118 -8.071 1.00 95.31 98 GLY A N 1
ATOM 721 C CA . GLY A 1 98 ? 6.617 3.200 -7.420 1.00 95.31 98 GLY A CA 1
ATOM 722 C C . GLY A 1 98 ? 7.234 1.862 -7.008 1.00 95.31 98 GLY A C 1
ATOM 723 O O . GLY A 1 98 ? 6.579 1.093 -6.315 1.00 95.31 98 GLY A O 1
ATOM 724 N N . ASN A 1 99 ? 8.461 1.533 -7.432 1.00 89.38 99 ASN A N 1
ATOM 725 C CA . ASN A 1 99 ? 9.008 0.183 -7.263 1.00 89.38 99 ASN A CA 1
ATOM 726 C C . ASN A 1 99 ? 9.296 -0.152 -5.783 1.00 89.38 99 ASN A C 1
ATOM 728 O O . ASN A 1 99 ? 8.956 -1.237 -5.316 1.00 89.38 99 ASN A O 1
ATOM 732 N N . THR A 1 100 ? 9.811 0.794 -4.996 1.00 92.44 100 THR A N 1
ATOM 733 C CA . THR A 1 100 ? 10.233 0.538 -3.606 1.00 92.44 100 THR A CA 1
ATOM 734 C C . THR A 1 100 ? 9.069 0.159 -2.688 1.00 92.44 100 THR A C 1
ATOM 736 O O . THR A 1 100 ? 7.978 0.711 -2.808 1.00 92.44 100 THR A O 1
ATOM 739 N N . ALA A 1 101 ? 9.301 -0.719 -1.708 1.00 93.38 101 ALA A N 1
ATOM 740 C CA . ALA A 1 101 ? 8.304 -1.121 -0.700 1.00 93.38 101 ALA A CA 1
ATOM 741 C C . ALA A 1 101 ? 7.628 0.053 0.038 1.00 93.38 101 ALA A C 1
ATOM 743 O O . ALA A 1 101 ? 6.475 -0.040 0.455 1.00 93.38 101 ALA A O 1
ATOM 744 N N . SER A 1 102 ? 8.330 1.182 0.142 1.00 95.12 102 SER A N 1
ATOM 745 C CA . SER A 1 102 ? 7.869 2.426 0.765 1.00 95.12 102 SER A CA 1
ATOM 746 C C . SER A 1 102 ? 7.050 3.350 -0.145 1.00 95.12 102 SER A C 1
ATOM 748 O O . SER A 1 102 ? 6.553 4.374 0.325 1.00 95.12 102 SER A O 1
ATOM 750 N N . ALA A 1 103 ? 6.928 3.055 -1.443 1.00 97.38 103 ALA A N 1
ATOM 751 C CA . ALA A 1 103 ? 6.120 3.865 -2.346 1.00 97.38 103 ALA A CA 1
ATOM 752 C C . ALA A 1 103 ? 4.645 3.782 -1.937 1.00 97.38 103 ALA A C 1
ATOM 754 O O . ALA A 1 103 ? 4.090 2.689 -1.877 1.00 97.38 103 ALA A O 1
ATOM 755 N N . GLY A 1 104 ? 4.032 4.929 -1.633 1.00 98.31 104 GLY A N 1
ATOM 756 C CA . GLY A 1 104 ? 2.636 5.011 -1.202 1.00 98.31 104 GLY A CA 1
ATOM 757 C C . GLY A 1 104 ? 1.634 4.540 -2.259 1.00 98.31 104 GLY A C 1
ATOM 758 O O . GLY A 1 104 ? 1.965 4.313 -3.418 1.00 98.31 104 GLY A O 1
ATOM 759 N N . VAL A 1 105 ? 0.372 4.417 -1.856 1.00 98.69 105 VAL A N 1
ATOM 760 C CA . VAL A 1 105 ? -0.717 4.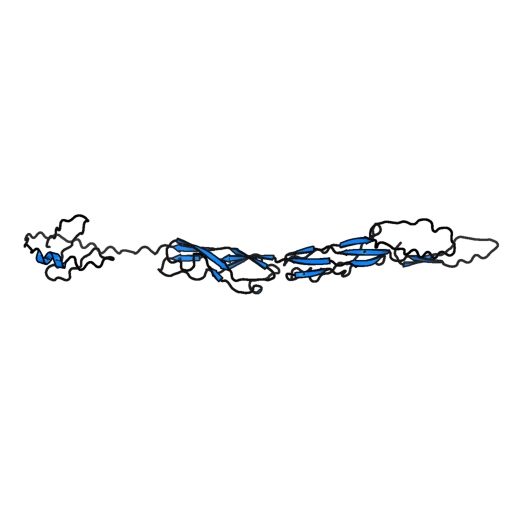064 -2.776 1.00 98.69 105 VAL A CA 1
ATOM 761 C C . VAL A 1 105 ? -0.880 5.134 -3.851 1.00 98.69 105 VAL A C 1
ATOM 763 O O . VAL A 1 105 ? -0.993 6.326 -3.556 1.00 98.69 105 VAL A O 1
ATOM 766 N N . GLY A 1 106 ? -0.911 4.698 -5.109 1.00 98.31 106 GLY A N 1
ATOM 767 C CA . GLY A 1 106 ? -0.924 5.592 -6.258 1.00 98.31 106 GLY A CA 1
ATOM 768 C C . GLY A 1 106 ? -0.618 4.883 -7.572 1.00 98.31 106 GLY A C 1
ATOM 769 O O . GLY A 1 106 ? -0.536 3.661 -7.642 1.00 98.31 106 GLY A O 1
ATOM 770 N N . THR A 1 107 ? -0.471 5.672 -8.632 1.00 98.31 107 THR A N 1
ATOM 771 C CA . THR A 1 107 ? -0.025 5.201 -9.949 1.00 98.31 107 THR A CA 1
ATOM 772 C C . THR A 1 107 ? 1.272 5.907 -10.305 1.00 98.31 107 THR A C 1
ATOM 774 O O . THR A 1 107 ? 1.383 7.123 -10.141 1.00 98.31 107 THR A O 1
ATOM 777 N N . TYR A 1 108 ? 2.243 5.136 -10.777 1.00 97.62 108 TYR A N 1
ATOM 778 C CA . TYR A 1 108 ? 3.602 5.572 -11.058 1.00 97.62 108 TYR A CA 1
ATOM 779 C C . TYR A 1 108 ? 3.978 5.186 -12.481 1.00 97.62 108 TYR A C 1
ATOM 781 O O . TYR A 1 108 ? 3.664 4.089 -12.927 1.00 97.62 108 TYR A O 1
ATOM 789 N N . VAL A 1 109 ? 4.685 6.064 -13.183 1.00 97.31 109 VAL A N 1
ATOM 790 C CA . VAL A 1 109 ? 5.187 5.754 -14.526 1.00 97.31 109 VAL A CA 1
ATOM 791 C C . VAL A 1 109 ? 6.378 4.801 -14.419 1.00 97.31 109 VAL A C 1
ATOM 793 O O . VAL A 1 109 ? 7.214 4.925 -13.516 1.00 97.31 109 VAL A O 1
ATOM 796 N N . ILE A 1 110 ? 6.447 3.843 -15.336 1.00 94.12 110 ILE A N 1
ATOM 797 C CA . ILE A 1 110 ? 7.608 2.993 -15.581 1.00 94.12 110 ILE A CA 1
ATOM 798 C C . ILE A 1 110 ? 8.408 3.609 -16.721 1.00 94.12 110 ILE A C 1
ATOM 800 O O . ILE A 1 110 ? 7.918 3.794 -17.834 1.00 94.12 110 ILE A O 1
ATOM 804 N N . GLU A 1 111 ? 9.660 3.919 -16.421 1.00 95.25 111 GLU A N 1
ATOM 805 C CA . GLU A 1 111 ? 10.618 4.541 -17.317 1.00 95.25 111 GLU A CA 1
ATOM 806 C C . GLU A 1 111 ? 11.677 3.529 -17.763 1.00 95.25 111 GLU A C 1
ATOM 808 O O . GLU A 1 111 ? 11.937 2.519 -17.101 1.00 95.25 111 GLU A O 1
ATOM 813 N N . LYS A 1 112 ? 12.352 3.844 -18.873 1.00 90.75 112 LYS A N 1
ATOM 814 C CA . LYS A 1 112 ? 13.414 3.012 -19.459 1.00 90.75 112 LYS A CA 1
ATOM 815 C C . LYS A 1 112 ? 14.552 2.715 -18.479 1.00 90.75 112 LYS A C 1
ATOM 817 O O . LYS A 1 112 ? 15.245 1.712 -18.630 1.00 90.75 112 LYS A O 1
ATOM 822 N N . GLY A 1 113 ? 14.772 3.607 -17.513 1.00 93.19 113 GLY A N 1
ATOM 823 C CA . GLY A 1 113 ? 15.872 3.522 -16.564 1.00 93.19 113 GLY A CA 1
ATOM 824 C C . GLY A 1 113 ? 17.224 3.438 -17.268 1.00 93.19 113 GLY A C 1
ATOM 825 O O . GLY A 1 113 ? 17.550 4.249 -18.135 1.00 93.19 113 GLY A O 1
ATOM 826 N N . THR A 1 114 ? 18.012 2.435 -16.894 1.00 91.12 114 THR A N 1
ATOM 827 C CA . THR A 1 114 ? 19.364 2.195 -17.422 1.00 91.12 114 THR A CA 1
ATOM 828 C C . THR A 1 114 ? 19.395 1.173 -18.556 1.00 91.12 114 THR A C 1
ATOM 830 O O . THR A 1 114 ? 20.479 0.818 -19.016 1.00 91.12 114 THR A O 1
ATOM 833 N N . LEU A 1 115 ? 18.232 0.698 -19.019 1.00 88.12 115 LEU A N 1
ATOM 834 C CA . LEU A 1 115 ? 18.146 -0.361 -20.018 1.00 88.12 115 LEU A CA 1
ATOM 835 C C . LEU A 1 115 ? 18.857 0.038 -21.325 1.00 88.12 115 LEU A C 1
ATOM 837 O O . LEU A 1 115 ? 18.487 1.033 -21.956 1.00 88.12 115 LEU A O 1
ATOM 841 N N . ALA A 1 116 ? 19.870 -0.716 -21.750 1.00 90.00 116 ALA A N 1
ATOM 842 C CA . ALA A 1 116 ? 20.745 -0.352 -22.864 1.00 90.00 116 ALA A CA 1
ATOM 843 C C . ALA A 1 116 ? 21.405 -1.559 -23.551 1.00 90.00 116 ALA A C 1
ATOM 845 O O . ALA A 1 116 ? 21.672 -2.588 -22.928 1.00 90.00 116 ALA A O 1
ATOM 846 N N . ASN A 1 117 ? 21.737 -1.393 -24.834 1.00 90.81 117 ASN A N 1
ATOM 847 C CA . ASN A 1 117 ? 22.636 -2.261 -25.596 1.00 90.81 117 ASN A CA 1
ATOM 848 C C . ASN A 1 117 ? 23.221 -1.455 -26.776 1.00 90.81 117 ASN A C 1
ATOM 850 O O . ASN A 1 117 ? 22.481 -0.747 -27.450 1.00 90.81 117 ASN A O 1
ATOM 854 N N . SER A 1 118 ? 24.532 -1.531 -27.028 1.00 90.00 118 SER A N 1
ATOM 855 C CA . SER A 1 118 ? 25.202 -0.754 -28.087 1.00 90.00 118 SER A CA 1
ATOM 856 C C . SER A 1 118 ? 24.880 -1.214 -29.510 1.00 90.00 118 SER A C 1
ATOM 858 O O . SER A 1 118 ? 25.043 -0.443 -30.451 1.00 90.00 118 SER A O 1
ATOM 860 N N . ASN A 1 119 ? 24.427 -2.457 -29.677 1.00 88.00 119 ASN A N 1
ATOM 861 C CA . ASN A 1 119 ? 24.002 -3.007 -30.963 1.00 88.00 119 ASN A CA 1
ATOM 862 C C . ASN A 1 119 ? 22.593 -2.546 -31.355 1.00 88.00 119 ASN A C 1
ATOM 864 O O . ASN A 1 119 ? 22.164 -2.827 -32.475 1.00 88.00 119 ASN A O 1
ATOM 868 N N . TYR A 1 120 ? 21.883 -1.841 -30.463 1.00 86.81 120 TYR A N 1
ATOM 869 C CA . TYR A 1 120 ? 20.486 -1.477 -30.659 1.00 86.81 120 TYR A CA 1
ATOM 870 C C . TYR A 1 120 ? 20.196 -0.000 -30.374 1.00 86.81 120 TYR A C 1
ATOM 872 O O . TYR A 1 120 ? 20.624 0.564 -29.368 1.00 86.81 120 TYR A O 1
ATOM 880 N N . ILE A 1 121 ? 19.382 0.616 -31.230 1.00 89.12 121 ILE A N 1
ATOM 881 C CA . ILE A 1 121 ? 18.715 1.889 -30.941 1.00 89.12 121 ILE A CA 1
ATOM 882 C C . ILE A 1 121 ? 17.384 1.549 -30.270 1.00 89.12 121 ILE A C 1
ATOM 884 O O . ILE A 1 121 ? 16.500 0.972 -30.899 1.00 89.12 121 ILE A O 1
ATOM 888 N N . ILE A 1 122 ? 17.252 1.883 -28.986 1.00 87.31 122 ILE A N 1
ATOM 889 C CA . ILE A 1 122 ? 16.080 1.524 -28.178 1.00 87.31 122 ILE A CA 1
ATOM 890 C C . ILE A 1 122 ? 15.071 2.672 -28.173 1.00 87.31 122 ILE A C 1
ATOM 892 O O . ILE A 1 122 ? 15.293 3.684 -27.504 1.00 87.31 122 ILE A O 1
ATOM 896 N N . SER A 1 123 ? 13.936 2.472 -28.838 1.00 91.62 123 SER A N 1
ATOM 897 C CA . SER A 1 123 ? 12.704 3.212 -28.559 1.00 91.62 123 SER A CA 1
ATOM 898 C C . SER A 1 123 ? 12.006 2.570 -27.363 1.00 91.62 123 SER A C 1
ATOM 900 O O . SER A 1 123 ? 11.932 1.348 -27.277 1.00 91.62 123 SER A O 1
ATOM 902 N N . PHE A 1 124 ? 11.521 3.379 -26.423 1.00 87.94 124 PHE A N 1
ATOM 903 C CA . PHE A 1 124 ? 10.878 2.883 -25.207 1.00 87.94 124 PHE A CA 1
ATOM 904 C C . PHE A 1 124 ? 9.456 3.422 -25.080 1.00 87.94 124 PHE A C 1
ATOM 906 O O . PHE A 1 124 ? 9.249 4.635 -25.128 1.00 87.94 124 PHE A O 1
ATOM 913 N N . GLU A 1 125 ? 8.503 2.517 -24.881 1.00 93.19 125 GLU A N 1
ATOM 914 C CA . GLU A 1 125 ? 7.127 2.820 -24.504 1.00 93.19 125 GLU A CA 1
ATOM 915 C C . GLU A 1 125 ? 6.934 2.448 -23.029 1.00 93.19 125 GLU A C 1
ATOM 917 O O . GLU A 1 125 ? 7.079 1.286 -22.639 1.00 93.19 125 GLU A O 1
ATOM 922 N N . GLY A 1 126 ? 6.666 3.462 -22.202 1.00 90.06 126 GLY A N 1
ATOM 923 C CA . GLY A 1 126 ? 6.426 3.280 -20.773 1.00 90.06 126 GLY A CA 1
ATOM 924 C C . GLY A 1 126 ? 5.063 2.663 -20.473 1.00 90.06 126 GLY A C 1
ATOM 925 O O . GLY A 1 126 ? 4.182 2.612 -21.327 1.00 90.06 126 GLY A O 1
ATOM 926 N N . ALA A 1 127 ? 4.898 2.244 -19.224 1.00 91.25 127 ALA A N 1
ATOM 927 C CA . ALA A 1 127 ? 3.658 1.698 -18.682 1.00 91.25 127 ALA A CA 1
ATOM 928 C C . ALA A 1 127 ? 3.430 2.226 -17.261 1.00 91.25 127 ALA A C 1
ATOM 930 O O . ALA A 1 127 ? 4.207 3.050 -16.768 1.00 91.25 127 ALA A O 1
ATOM 931 N N . ASN A 1 128 ? 2.370 1.775 -16.599 1.00 95.75 128 ASN A N 1
ATOM 932 C CA . ASN A 1 128 ? 2.036 2.180 -15.244 1.00 95.75 128 ASN A CA 1
ATOM 933 C C . ASN A 1 128 ? 2.289 1.057 -14.232 1.00 95.75 128 ASN A C 1
ATOM 935 O O . ASN A 1 128 ? 1.892 -0.090 -14.415 1.00 95.75 128 ASN A O 1
ATOM 939 N N . LEU A 1 129 ? 2.885 1.432 -13.104 1.00 94.50 129 LEU A N 1
ATOM 940 C CA . LEU A 1 129 ? 2.913 0.654 -11.875 1.00 94.50 129 LEU A CA 1
ATOM 941 C C . LEU A 1 129 ? 1.854 1.208 -10.915 1.00 94.50 129 LEU A C 1
ATOM 943 O O . LEU A 1 129 ? 1.966 2.337 -10.428 1.00 94.50 129 LEU A O 1
ATOM 947 N N . THR A 1 130 ? 0.835 0.411 -10.614 1.00 98.06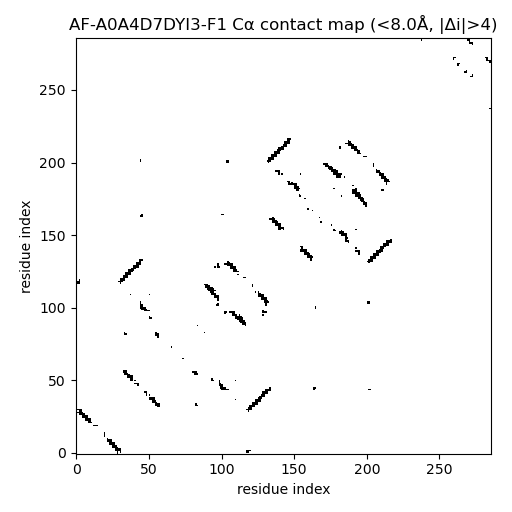 130 THR A N 1
ATOM 948 C CA . THR A 1 130 ? -0.189 0.737 -9.616 1.00 98.06 130 THR A CA 1
ATOM 949 C C . THR A 1 130 ? 0.176 0.138 -8.259 1.00 98.06 130 THR A C 1
ATOM 951 O O . THR A 1 130 ? 0.472 -1.047 -8.144 1.00 98.06 130 THR A O 1
ATOM 954 N N . VAL A 1 131 ? 0.132 0.952 -7.206 1.00 98.50 131 VAL A N 1
ATOM 955 C CA . VAL A 1 131 ? 0.313 0.506 -5.819 1.00 98.50 131 VAL A CA 1
ATOM 956 C C . VAL A 1 131 ? -1.038 0.510 -5.119 1.00 98.50 131 VAL A C 1
ATOM 958 O O . VAL A 1 131 ? -1.644 1.570 -4.954 1.00 98.50 131 VAL A O 1
ATOM 961 N N . THR A 1 132 ? -1.508 -0.663 -4.698 1.00 98.62 132 THR A N 1
ATOM 962 C CA . THR A 1 132 ? -2.769 -0.841 -3.967 1.00 98.62 132 THR A CA 1
ATOM 963 C C . THR A 1 132 ? -2.547 -0.880 -2.452 1.00 98.62 132 THR A C 1
ATOM 965 O O . THR A 1 132 ? -1.476 -1.300 -2.008 1.00 98.62 132 THR A O 1
ATOM 968 N N . PRO A 1 133 ? -3.532 -0.473 -1.628 1.00 98.69 133 PRO A N 1
ATOM 969 C CA . PRO A 1 133 ? -3.386 -0.503 -0.175 1.00 98.69 133 PRO A CA 1
ATOM 970 C C . PRO A 1 133 ? -3.098 -1.907 0.368 1.00 98.69 133 PRO A C 1
ATOM 972 O O . PRO A 1 133 ? -3.690 -2.886 -0.088 1.00 98.69 133 PRO A O 1
ATOM 975 N N . ALA A 1 134 ? -2.244 -1.993 1.387 1.00 98.62 134 ALA A N 1
ATOM 976 C CA . ALA A 1 134 ? -2.051 -3.208 2.171 1.00 98.62 134 ALA A CA 1
ATOM 977 C C . ALA A 1 134 ? -3.230 -3.450 3.117 1.00 98.62 134 ALA A C 1
ATOM 979 O O . ALA A 1 134 ? -3.994 -2.541 3.441 1.00 98.62 134 ALA A O 1
ATOM 980 N N . LYS A 1 135 ? -3.385 -4.678 3.606 1.00 98.56 135 LYS A N 1
ATOM 981 C CA . LYS A 1 135 ? -4.396 -4.977 4.622 1.00 98.56 135 LYS A CA 1
ATOM 982 C C . LYS A 1 135 ? -3.834 -4.721 6.019 1.00 98.56 135 LYS A C 1
ATOM 984 O O . LYS A 1 135 ? -2.815 -5.299 6.378 1.00 98.56 135 LYS A O 1
ATOM 989 N N . LEU A 1 136 ? -4.549 -3.944 6.831 1.00 98.81 136 LEU A N 1
ATOM 990 C CA . LEU A 1 136 ? -4.258 -3.779 8.256 1.00 98.81 136 LEU A CA 1
ATOM 991 C C . LEU A 1 136 ? -5.457 -4.228 9.082 1.00 98.81 136 LEU A C 1
ATOM 993 O O . LEU A 1 136 ? -6.573 -3.775 8.855 1.00 98.81 136 LEU A O 1
ATOM 997 N N . THR A 1 137 ? -5.235 -5.096 10.061 1.00 98.75 137 THR A N 1
ATOM 998 C CA . THR A 1 137 ? -6.282 -5.519 10.995 1.00 98.75 137 THR A CA 1
ATOM 999 C C . THR A 1 137 ? -6.167 -4.729 12.290 1.00 98.75 137 THR A C 1
ATOM 1001 O O . THR A 1 137 ? -5.086 -4.675 12.879 1.00 98.75 137 THR A O 1
ATOM 1004 N N . VAL A 1 138 ? -7.286 -4.164 12.745 1.00 98.75 138 VAL A N 1
ATOM 1005 C CA . VAL A 1 138 ? -7.410 -3.481 14.040 1.00 98.75 138 VAL A CA 1
ATOM 1006 C C . VAL A 1 138 ? -8.431 -4.238 14.875 1.00 98.75 138 VAL A C 1
ATOM 1008 O O . VAL A 1 138 ? -9.619 -4.237 14.557 1.00 98.75 138 VAL A O 1
ATOM 1011 N N . ALA A 1 139 ? -7.979 -4.907 15.931 1.00 98.69 139 ALA A N 1
ATOM 1012 C CA . ALA A 1 139 ? -8.832 -5.718 16.789 1.00 98.69 139 ALA A CA 1
ATOM 1013 C C . ALA A 1 139 ? -9.059 -5.039 18.139 1.00 98.69 139 ALA A C 1
ATOM 1015 O O . ALA A 1 139 ? -8.099 -4.614 18.781 1.00 98.69 139 ALA A O 1
ATOM 1016 N N . ALA A 1 140 ? -10.312 -4.953 18.585 1.00 98.75 140 ALA A N 1
ATOM 1017 C CA . ALA A 1 140 ? -10.611 -4.558 19.956 1.00 98.75 140 ALA A CA 1
ATOM 1018 C C . ALA A 1 140 ? -10.176 -5.669 20.913 1.00 98.75 140 ALA A C 1
ATOM 1020 O O . ALA A 1 140 ? -10.492 -6.838 20.695 1.00 98.75 140 ALA A O 1
ATOM 1021 N N . ASN A 1 141 ? -9.485 -5.307 21.988 1.00 98.75 141 ASN A N 1
ATOM 1022 C CA . ASN A 1 141 ? -9.129 -6.280 23.010 1.00 98.75 141 ASN A CA 1
ATOM 1023 C C . ASN A 1 141 ? -10.354 -6.638 23.854 1.00 98.75 141 ASN A C 1
ATOM 1025 O O . ASN A 1 141 ? -11.164 -5.770 24.199 1.00 98.75 141 ASN A O 1
ATOM 1029 N N . ASP A 1 142 ? -10.439 -7.904 24.251 1.00 98.69 142 ASP A N 1
ATOM 1030 C CA . ASP A 1 142 ? -11.439 -8.358 25.209 1.00 98.69 142 ASP A CA 1
ATOM 1031 C C . ASP A 1 142 ? -11.276 -7.646 26.558 1.00 98.69 142 ASP A C 1
ATOM 1033 O O . ASP A 1 142 ? -10.176 -7.266 26.972 1.00 98.69 142 ASP A O 1
ATOM 1037 N N . ALA A 1 143 ? -12.388 -7.480 27.266 1.00 98.50 143 ALA A N 1
ATOM 1038 C CA . ALA A 1 143 ? -12.459 -6.829 28.562 1.00 98.50 143 ALA A CA 1
ATOM 1039 C C . ALA A 1 143 ? -13.305 -7.652 29.536 1.00 98.50 143 ALA A C 1
ATOM 1041 O O . ALA A 1 143 ? -14.207 -8.397 29.149 1.00 98.50 143 ALA A O 1
ATOM 1042 N N . SER A 1 144 ? -13.071 -7.466 30.832 1.00 97.81 144 SER A N 1
ATOM 1043 C CA . SER A 1 144 ? -13.960 -7.999 31.861 1.00 97.81 144 SER A CA 1
ATOM 1044 C C . SER A 1 144 ? -14.144 -7.013 33.006 1.00 97.81 144 SER A C 1
ATOM 1046 O O . SER A 1 144 ? -13.257 -6.210 33.298 1.00 97.81 144 SER A O 1
ATOM 1048 N N . LYS A 1 145 ? -15.313 -7.063 33.645 1.00 95.88 145 LYS A N 1
ATOM 1049 C CA . LYS A 1 145 ? -15.589 -6.366 34.906 1.00 95.88 145 LYS A CA 1
ATOM 1050 C C . LYS A 1 145 ? -16.543 -7.180 35.771 1.00 95.88 145 LYS A C 1
ATOM 1052 O O . LYS A 1 145 ? -17.304 -7.997 35.264 1.00 95.88 145 LYS A O 1
ATOM 1057 N N . THR A 1 146 ? -16.541 -6.922 37.070 1.00 95.25 146 THR A N 1
ATOM 1058 C CA . THR A 1 146 ? -17.581 -7.413 37.983 1.00 95.25 146 THR A CA 1
ATOM 1059 C C . THR A 1 146 ? -18.750 -6.431 37.988 1.00 95.25 146 THR A C 1
ATOM 1061 O O . THR A 1 146 ? -18.532 -5.223 37.862 1.00 95.25 146 THR A O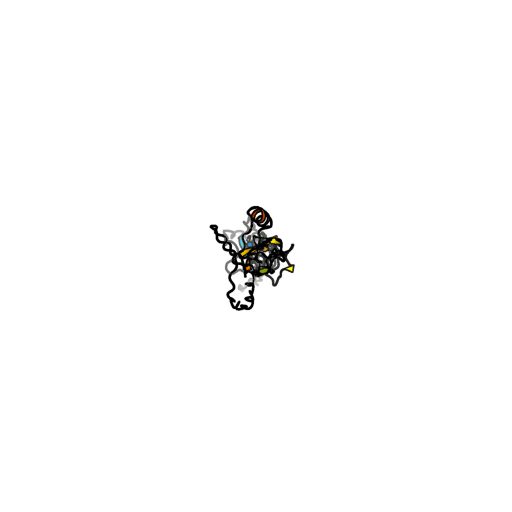 1
ATOM 1064 N N . TYR A 1 147 ? -19.979 -6.928 38.131 1.00 94.75 147 TYR A N 1
ATOM 1065 C CA . TYR A 1 147 ? -21.158 -6.085 38.307 1.00 94.75 147 TYR A CA 1
ATOM 1066 C C . TYR A 1 147 ? -20.977 -5.129 39.495 1.00 94.75 147 TYR A C 1
ATOM 1068 O O . TYR A 1 147 ? -20.766 -5.551 40.632 1.00 94.75 147 TYR A O 1
ATOM 1076 N N . ASP A 1 148 ? -21.084 -3.835 39.209 1.00 93.06 148 ASP A N 1
ATOM 1077 C CA . ASP A 1 148 ? -20.936 -2.720 40.149 1.00 93.06 148 ASP A CA 1
ATOM 1078 C C . ASP A 1 148 ? -22.064 -1.679 39.992 1.00 93.06 148 ASP A C 1
ATOM 1080 O O . ASP A 1 148 ? -21.978 -0.574 40.531 1.00 93.06 148 ASP A O 1
ATOM 1084 N N . GLY A 1 149 ? -23.103 -2.009 39.214 1.00 92.62 149 GLY A N 1
ATOM 1085 C CA . GLY A 1 149 ? -24.210 -1.112 38.878 1.00 92.62 149 GLY A CA 1
ATOM 1086 C C . GLY A 1 149 ? -23.841 0.056 37.953 1.00 92.62 149 GLY A C 1
ATOM 1087 O O . GLY A 1 149 ? -24.657 0.957 37.766 1.00 92.62 149 GLY A O 1
ATOM 1088 N N . LYS A 1 150 ? -22.630 0.085 37.373 1.00 94.94 150 LYS A N 1
ATOM 1089 C CA . LYS A 1 150 ? -22.178 1.152 36.468 1.00 94.94 150 LYS A CA 1
ATOM 1090 C C . LYS A 1 150 ? -22.074 0.675 35.026 1.00 94.94 150 LYS A C 1
ATOM 1092 O O . LYS A 1 150 ? -21.555 -0.405 34.739 1.00 94.94 150 LYS A O 1
ATOM 1097 N N . ALA A 1 151 ? -22.482 1.553 34.116 1.00 96.69 151 ALA A N 1
ATOM 1098 C CA . ALA A 1 151 ? -22.343 1.371 32.678 1.00 96.69 151 ALA A CA 1
ATOM 1099 C C . ALA A 1 151 ? -20.871 1.226 32.258 1.00 96.69 151 ALA A C 1
ATOM 1101 O O . ALA A 1 151 ? -20.011 1.974 32.723 1.00 96.69 151 ALA A O 1
ATOM 1102 N N . TYR A 1 152 ? -20.589 0.292 31.350 1.00 97.94 152 TYR A N 1
ATOM 1103 C CA . TYR A 1 152 ? -19.308 0.217 30.652 1.00 97.94 152 TYR A CA 1
ATOM 1104 C C . TYR A 1 152 ? -19.217 1.290 29.558 1.00 97.94 152 TYR A C 1
ATOM 1106 O O . TYR A 1 152 ? -20.180 1.529 28.825 1.00 97.94 152 TYR A O 1
ATOM 1114 N N . THR A 1 153 ? -18.060 1.939 29.448 1.00 97.19 153 THR A N 1
ATOM 1115 C CA . THR A 1 153 ? -17.777 2.972 28.442 1.00 97.19 153 THR A CA 1
ATOM 1116 C C . THR A 1 153 ? -16.356 2.807 27.919 1.00 97.19 153 THR A C 1
ATOM 1118 O O . THR A 1 153 ? -15.427 2.706 28.722 1.00 97.19 153 THR A O 1
ATOM 1121 N N . GLY A 1 154 ? -16.175 2.839 26.599 1.00 96.44 154 GLY A N 1
ATOM 1122 C CA . GLY A 1 154 ? -14.867 2.714 25.954 1.00 96.44 154 GLY A CA 1
ATOM 1123 C C . GLY A 1 154 ? -14.505 1.265 25.623 1.00 96.44 154 GLY A C 1
ATOM 1124 O O . GLY A 1 154 ? -15.351 0.506 25.152 1.00 96.44 154 GLY A O 1
ATOM 1125 N N . GLY A 1 155 ? -13.246 0.891 25.842 1.00 96.56 155 GLY A N 1
ATOM 1126 C CA . GLY A 1 155 ? -12.710 -0.432 25.518 1.00 96.56 155 GLY A CA 1
ATOM 1127 C C . GLY A 1 155 ? -11.419 -0.738 26.279 1.00 96.56 155 GLY A C 1
ATOM 1128 O O . GLY A 1 155 ? -10.974 0.061 27.101 1.00 96.56 155 GLY A O 1
ATOM 1129 N N . ASN A 1 156 ? -10.801 -1.887 25.993 1.00 97.88 156 ASN A N 1
ATOM 1130 C CA . ASN A 1 156 ? -9.561 -2.345 26.639 1.00 97.88 156 ASN A CA 1
ATOM 1131 C C . ASN A 1 156 ? -8.315 -2.200 25.737 1.00 97.88 156 ASN A C 1
ATOM 1133 O O . ASN A 1 156 ? -7.399 -3.024 25.747 1.00 97.88 156 ASN A O 1
ATOM 1137 N N . GLY A 1 157 ? -8.289 -1.159 24.908 1.00 97.81 157 GLY A N 1
ATOM 1138 C CA . GLY A 1 157 ? -7.258 -0.987 23.889 1.00 97.81 157 GLY A CA 1
ATOM 1139 C C . GLY A 1 157 ? -7.549 -1.776 22.611 1.00 97.81 157 GLY A C 1
ATOM 1140 O O . GLY A 1 157 ? -8.533 -2.514 22.504 1.00 97.81 157 GLY A O 1
ATOM 1141 N N . VAL A 1 158 ? -6.656 -1.601 21.641 1.00 98.50 158 VAL A N 1
ATOM 1142 C CA . VAL A 1 158 ? -6.675 -2.303 20.357 1.00 98.50 158 VAL A CA 1
ATOM 1143 C C . VAL A 1 158 ? -5.331 -2.962 20.087 1.00 98.50 158 VAL A C 1
ATOM 1145 O O . VAL A 1 158 ? -4.297 -2.512 20.582 1.00 98.50 158 VAL A O 1
ATOM 1148 N N . THR A 1 159 ? -5.345 -4.010 19.273 1.00 98.44 159 THR A N 1
ATOM 1149 C CA . THR A 1 159 ? -4.150 -4.635 18.703 1.00 98.44 159 THR A CA 1
ATOM 1150 C C . THR A 1 159 ? -4.140 -4.463 17.191 1.00 98.44 159 THR A C 1
ATOM 1152 O O . THR A 1 159 ? -5.177 -4.530 16.530 1.00 98.44 159 THR A O 1
ATOM 1155 N N . PHE A 1 160 ? -2.950 -4.224 16.644 1.00 98.56 160 PHE A N 1
ATOM 1156 C CA . PHE A 1 160 ? -2.730 -4.026 15.216 1.00 98.56 160 PHE A CA 1
ATOM 1157 C C . PHE A 1 160 ? -1.934 -5.197 14.649 1.00 98.56 160 PHE A C 1
ATOM 1159 O O . PHE A 1 160 ? -0.982 -5.666 15.272 1.00 98.56 160 PHE A O 1
ATOM 1166 N N . SER A 1 161 ? -2.293 -5.652 13.453 1.00 98.44 161 SER A N 1
ATOM 1167 C CA . SER A 1 161 ? -1.495 -6.626 12.704 1.00 98.44 161 SER A CA 1
ATOM 1168 C C . SER A 1 161 ? -1.580 -6.357 11.206 1.00 98.44 161 SER A C 1
ATOM 1170 O O . SER A 1 161 ? -2.656 -6.058 10.689 1.00 98.44 161 SER A O 1
ATOM 1172 N N . GLY A 1 162 ? -0.442 -6.456 10.517 1.00 98.19 162 GLY A N 1
ATOM 1173 C CA . GLY A 1 162 ? -0.341 -6.191 9.077 1.00 98.19 162 GLY A CA 1
ATOM 1174 C C . GLY A 1 162 ? 0.369 -4.890 8.693 1.00 98.19 162 GLY A C 1
ATOM 1175 O O . GLY A 1 162 ? 0.389 -4.568 7.512 1.00 98.19 162 GLY A O 1
ATOM 1176 N N . PHE A 1 163 ? 0.972 -4.157 9.640 1.00 98.62 163 PHE A N 1
ATOM 1177 C CA . PHE A 1 163 ? 1.903 -3.085 9.273 1.00 98.62 163 PHE A CA 1
ATOM 1178 C C . PHE A 1 163 ? 3.087 -3.656 8.484 1.00 98.62 163 PHE A C 1
ATOM 1180 O O . PHE A 1 163 ? 3.638 -4.703 8.833 1.00 98.62 163 PHE A O 1
ATOM 1187 N N . VAL A 1 164 ? 3.473 -2.949 7.429 1.00 98.19 164 VAL A N 1
ATOM 1188 C CA . VAL A 1 164 ? 4.639 -3.238 6.588 1.00 98.19 164 VAL A CA 1
ATOM 1189 C C . VAL A 1 164 ? 5.721 -2.185 6.832 1.00 98.19 164 VAL A C 1
ATOM 1191 O O . VAL A 1 164 ? 5.514 -1.242 7.588 1.00 98.19 164 VAL A O 1
ATOM 1194 N N . ASN A 1 165 ? 6.904 -2.347 6.236 1.00 96.44 165 ASN A N 1
ATOM 1195 C CA . ASN A 1 165 ? 7.993 -1.357 6.295 1.00 96.44 165 ASN A CA 1
ATOM 1196 C C . ASN A 1 165 ? 8.482 -0.976 7.713 1.00 96.44 165 ASN A C 1
ATOM 1198 O O . ASN A 1 165 ? 9.123 0.058 7.884 1.00 96.44 165 ASN A O 1
ATOM 1202 N N . GLY A 1 166 ? 8.207 -1.805 8.728 1.00 96.81 166 GLY A N 1
ATOM 1203 C CA . GLY A 1 166 ? 8.539 -1.494 10.124 1.00 96.81 166 GLY A CA 1
ATOM 1204 C C . GLY A 1 166 ? 7.693 -0.365 10.724 1.00 96.81 166 GLY A C 1
ATOM 1205 O O . GLY A 1 166 ? 8.123 0.273 11.680 1.00 96.81 166 GLY A O 1
ATOM 1206 N N . GLU A 1 167 ? 6.523 -0.101 10.144 1.00 98.50 167 GLU A N 1
ATOM 1207 C CA . GLU A 1 167 ? 5.596 0.939 10.582 1.00 98.50 167 GLU A CA 1
ATOM 1208 C C . GLU A 1 167 ? 4.809 0.540 11.840 1.00 98.50 167 GLU A C 1
ATOM 1210 O O . GLU A 1 167 ? 4.714 -0.632 12.215 1.00 98.50 167 GLU A O 1
ATOM 1215 N N . ASP A 1 168 ? 4.201 1.542 12.471 1.00 97.69 168 ASP A N 1
ATOM 1216 C CA . ASP A 1 168 ? 3.304 1.396 13.612 1.00 97.69 168 ASP A CA 1
ATOM 1217 C C . ASP A 1 168 ? 2.087 2.332 13.483 1.00 97.69 168 ASP A C 1
ATOM 1219 O O . ASP A 1 168 ? 1.871 2.974 12.455 1.00 97.69 168 ASP A O 1
ATOM 1223 N N . ALA A 1 169 ? 1.275 2.436 14.538 1.00 97.44 169 ALA A N 1
ATOM 1224 C CA . ALA A 1 169 ? 0.050 3.236 14.535 1.00 97.44 169 ALA A CA 1
ATOM 1225 C C . ALA A 1 169 ? 0.250 4.738 14.232 1.00 97.44 169 ALA A C 1
ATOM 1227 O O . ALA A 1 169 ? -0.732 5.416 13.935 1.00 97.44 169 ALA A O 1
ATOM 1228 N N . SER A 1 170 ? 1.481 5.264 14.264 1.00 97.31 170 SER A N 1
ATOM 1229 C CA . SER A 1 170 ? 1.776 6.657 13.902 1.00 97.31 170 SER A CA 1
ATOM 1230 C C . SER A 1 170 ? 1.510 6.989 12.429 1.00 97.31 170 SER A C 1
ATOM 1232 O O . SER A 1 170 ? 1.327 8.161 12.102 1.00 97.31 170 SER A O 1
ATOM 1234 N N . VAL A 1 171 ? 1.438 5.984 11.543 1.00 97.62 171 VAL A N 1
ATOM 1235 C CA . VAL A 1 171 ? 1.123 6.181 10.111 1.00 97.62 171 VAL A CA 1
ATOM 1236 C C . VAL A 1 171 ? -0.379 6.244 9.820 1.00 97.62 171 VAL A C 1
ATOM 1238 O O . VAL A 1 171 ? -0.787 6.457 8.674 1.00 97.62 171 VAL A O 1
ATOM 1241 N N . LEU A 1 172 ? -1.215 6.032 10.836 1.00 98.06 172 LEU A N 1
ATOM 1242 C CA . LEU A 1 172 ? -2.665 6.122 10.723 1.00 98.06 172 LEU A CA 1
ATOM 1243 C C . LEU A 1 172 ? -3.144 7.534 11.051 1.00 98.06 172 LEU A C 1
ATOM 1245 O O . LEU A 1 172 ? -2.557 8.254 11.856 1.00 98.06 172 LEU A O 1
ATOM 1249 N N . ASN A 1 173 ? -4.267 7.914 10.453 1.00 97.12 173 ASN A N 1
ATOM 1250 C CA . ASN A 1 173 ? -5.010 9.105 10.844 1.00 97.12 173 ASN A CA 1
ATOM 1251 C C . ASN A 1 173 ? -6.247 8.725 11.666 1.00 97.12 173 ASN A C 1
ATOM 1253 O O . ASN A 1 173 ? -6.738 7.601 11.586 1.00 97.12 173 ASN A O 1
ATOM 1257 N N . GLY A 1 174 ? -6.787 9.691 12.410 1.00 96.56 174 GLY A N 1
ATOM 1258 C CA . GLY A 1 174 ? -7.934 9.464 13.288 1.00 96.56 174 GLY A CA 1
ATOM 1259 C C . GLY A 1 174 ? -7.535 8.831 14.621 1.00 96.56 174 GLY A C 1
ATOM 1260 O O . GLY A 1 174 ? -6.409 8.993 15.089 1.00 96.56 174 GLY A O 1
ATOM 1261 N N . GLY A 1 175 ? -8.478 8.150 15.256 1.00 94.56 175 GLY A N 1
ATOM 1262 C CA . GLY A 1 175 ? -8.298 7.539 16.567 1.00 94.56 175 GLY A CA 1
ATOM 1263 C C . GLY A 1 175 ? -9.331 6.449 16.793 1.00 94.56 175 GLY A C 1
ATOM 1264 O O . GLY A 1 175 ? -10.287 6.338 16.033 1.00 94.56 175 GLY A O 1
ATOM 1265 N N . VAL A 1 176 ? -9.135 5.646 17.835 1.00 96.88 176 VAL A N 1
ATOM 1266 C CA . VAL A 1 176 ? -10.074 4.569 18.147 1.00 96.88 176 VAL A CA 1
ATOM 1267 C C . VAL A 1 176 ? -11.426 5.135 18.587 1.00 96.88 176 VAL A C 1
ATOM 1269 O O . VAL A 1 176 ? -11.505 5.909 19.541 1.00 96.88 176 VAL A O 1
ATOM 1272 N N . ASP A 1 177 ? -12.483 4.705 17.908 1.00 97.88 177 ASP A N 1
ATOM 1273 C CA . ASP A 1 177 ? -13.867 4.900 18.320 1.00 97.88 177 ASP A CA 1
ATOM 1274 C C . ASP A 1 177 ? -14.446 3.560 18.783 1.00 97.88 177 ASP A C 1
ATOM 1276 O O . ASP A 1 177 ? -14.459 2.588 18.026 1.00 97.88 177 ASP A O 1
ATOM 1280 N N . TYR A 1 178 ? -14.873 3.484 20.045 1.00 98.44 178 TYR A N 1
ATOM 1281 C CA . TYR A 1 178 ? -15.410 2.255 20.628 1.00 98.44 178 TYR A CA 1
ATOM 1282 C C . TYR A 1 178 ? -16.931 2.225 20.537 1.00 98.44 178 TYR A C 1
ATOM 1284 O O . TYR A 1 178 ? -17.626 3.122 21.011 1.00 98.44 178 TYR A O 1
ATOM 1292 N N . GLY A 1 179 ? -17.450 1.114 20.025 1.00 98.06 179 GLY A N 1
ATOM 1293 C CA . GLY A 1 179 ? -18.876 0.870 19.871 1.00 98.06 179 GLY A CA 1
ATOM 1294 C C . GLY A 1 179 ? -19.298 -0.514 20.356 1.00 98.06 179 GLY A C 1
ATOM 1295 O O . GLY A 1 179 ? -18.658 -1.132 21.214 1.00 98.06 179 GLY A O 1
ATOM 1296 N N . GLY A 1 180 ? -20.401 -0.992 19.786 1.00 98.12 180 GLY A N 1
ATOM 1297 C CA . GLY A 1 180 ? -20.965 -2.308 20.059 1.00 98.12 180 GLY A CA 1
ATOM 1298 C C . GLY A 1 180 ? -21.918 -2.327 21.253 1.00 98.12 180 GLY A C 1
ATOM 1299 O O . GLY A 1 180 ? -22.183 -1.311 21.897 1.00 98.12 180 GLY A O 1
ATOM 1300 N N . THR A 1 181 ? -22.456 -3.511 21.545 1.00 98.50 181 THR A N 1
ATOM 1301 C CA . THR A 1 181 ? -23.421 -3.718 22.637 1.00 98.50 181 THR A CA 1
ATOM 1302 C C . THR A 1 181 ? -22.794 -3.594 24.023 1.00 98.50 181 THR A C 1
ATOM 1304 O O . THR A 1 181 ? -23.518 -3.496 25.008 1.00 98.50 181 THR A O 1
ATOM 1307 N N . ALA A 1 182 ? -21.460 -3.573 24.111 1.00 98.31 182 ALA A N 1
ATOM 1308 C CA . ALA A 1 182 ? -20.736 -3.328 25.352 1.00 98.31 182 ALA A CA 1
ATOM 1309 C C . ALA A 1 182 ? -20.922 -1.895 25.865 1.00 98.31 182 ALA A C 1
ATOM 1311 O O . ALA A 1 182 ? -20.883 -1.669 27.074 1.00 98.31 182 ALA A O 1
ATOM 1312 N N . GLN A 1 183 ? -21.152 -0.921 24.978 1.00 98.25 183 GLN A N 1
ATOM 1313 C CA . GLN A 1 183 ? -21.370 0.454 25.414 1.00 98.25 183 GLN A CA 1
ATOM 1314 C C . GLN A 1 183 ? -22.675 0.539 26.204 1.00 98.25 183 GLN A C 1
ATOM 1316 O O . GLN A 1 183 ? -23.739 0.157 25.722 1.00 98.25 183 GLN A O 1
ATOM 1321 N N . LYS A 1 184 ? -22.589 1.085 27.420 1.00 97.56 184 LYS A N 1
ATOM 1322 C CA . LYS A 1 184 ? -23.688 1.197 28.389 1.00 97.56 184 LYS A CA 1
ATOM 1323 C C . LYS A 1 184 ? -24.165 -0.130 28.989 1.00 97.56 184 LYS A C 1
ATOM 1325 O O . LYS A 1 184 ? -25.165 -0.125 29.702 1.00 97.56 184 LYS A O 1
ATOM 1330 N N . ALA A 1 185 ? -23.454 -1.238 28.772 1.00 97.31 185 ALA A N 1
ATOM 1331 C CA . ALA A 1 185 ? -23.748 -2.497 29.451 1.00 97.31 185 ALA A CA 1
ATOM 1332 C C . ALA A 1 185 ? -23.551 -2.352 30.971 1.00 97.31 185 ALA A C 1
ATOM 1334 O O . ALA A 1 185 ? -22.530 -1.822 31.419 1.00 97.31 185 ALA A O 1
ATOM 1335 N N . VAL A 1 186 ? -24.535 -2.806 31.750 1.00 96.69 186 VAL A N 1
ATOM 1336 C CA . VAL A 1 186 ? -24.523 -2.779 33.227 1.00 96.69 186 VAL A CA 1
ATOM 1337 C C . VAL A 1 186 ? -24.663 -4.189 33.784 1.00 96.69 186 VAL A C 1
ATOM 1339 O O . VAL A 1 186 ? -23.898 -4.578 34.661 1.00 96.69 186 VAL A O 1
ATOM 1342 N N . GLU A 1 187 ? -25.630 -4.941 33.262 1.00 95.56 187 GLU A N 1
ATOM 1343 C CA . GLU A 1 187 ? -25.994 -6.264 33.760 1.00 95.56 187 GLU A CA 1
ATOM 1344 C C . GLU A 1 187 ? -24.921 -7.322 33.493 1.00 95.56 187 GLU A C 1
ATOM 1346 O O . GLU A 1 187 ? -24.085 -7.186 32.598 1.00 95.56 187 GLU A O 1
ATOM 1351 N N . ALA A 1 188 ? -24.958 -8.399 34.282 1.00 95.12 188 ALA A N 1
ATOM 1352 C CA . ALA A 1 188 ? -24.105 -9.555 34.048 1.00 95.12 188 ALA A CA 1
ATOM 1353 C C . ALA A 1 188 ? -24.416 -10.186 32.679 1.00 95.12 188 ALA A C 1
ATOM 1355 O O . ALA A 1 188 ? -25.578 -10.387 32.321 1.00 95.12 188 ALA A O 1
ATOM 1356 N N . GLY A 1 189 ? -23.375 -10.519 31.916 1.00 95.50 189 GLY A N 1
ATOM 1357 C CA . GLY A 1 189 ? -23.523 -11.037 30.559 1.00 95.50 189 GLY A CA 1
ATOM 1358 C C . GLY A 1 189 ? -22.286 -10.851 29.686 1.00 95.50 189 GLY A C 1
ATOM 1359 O O . GLY A 1 189 ? -21.227 -10.419 30.144 1.00 95.50 189 GLY A O 1
ATOM 1360 N N . THR A 1 190 ? -22.443 -11.181 28.406 1.00 98.06 190 THR A N 1
ATOM 1361 C CA . THR A 1 190 ? -21.407 -11.048 27.379 1.00 98.06 190 THR A CA 1
ATOM 1362 C C . THR A 1 190 ? -21.875 -10.064 26.317 1.00 98.06 190 THR A C 1
ATOM 1364 O O . THR A 1 190 ? -22.978 -10.188 25.787 1.00 98.06 190 THR A O 1
ATOM 1367 N N . TYR A 1 191 ? -21.026 -9.094 25.998 1.00 98.50 191 TYR A N 1
ATOM 1368 C CA . TYR A 1 191 ? -21.330 -7.996 25.091 1.00 98.50 191 TYR A CA 1
ATOM 1369 C C . TYR A 1 191 ? -20.201 -7.815 24.079 1.00 98.50 191 TYR A C 1
ATOM 1371 O O . TYR A 1 191 ? -19.047 -8.120 24.362 1.00 98.50 191 TYR A O 1
ATOM 1379 N N . THR A 1 192 ? -20.512 -7.295 22.898 1.00 98.75 192 THR A N 1
ATOM 1380 C CA . THR A 1 192 ? -19.527 -7.087 21.832 1.00 98.75 192 THR A CA 1
ATOM 1381 C C . THR A 1 192 ? -18.924 -5.692 21.935 1.00 98.75 192 THR A C 1
ATOM 1383 O O . THR A 1 192 ? -19.658 -4.707 22.034 1.00 98.75 192 THR A O 1
ATOM 1386 N N . ILE A 1 193 ? -17.598 -5.608 21.860 1.00 98.88 193 ILE A N 1
ATOM 1387 C CA . ILE A 1 193 ? -16.840 -4.363 21.717 1.00 98.88 193 ILE A CA 1
ATOM 1388 C C . ILE A 1 193 ? -16.483 -4.227 20.238 1.00 98.88 193 ILE A C 1
ATOM 1390 O O . ILE A 1 193 ? -15.745 -5.053 19.706 1.00 98.88 193 ILE A O 1
ATOM 1394 N N . THR A 1 194 ? -16.997 -3.206 19.558 1.00 98.62 194 THR A N 1
ATOM 1395 C CA . THR A 1 194 ? -16.560 -2.876 18.190 1.00 98.62 194 THR A CA 1
ATOM 1396 C C . THR A 1 194 ? -15.597 -1.701 18.221 1.00 98.62 194 THR A C 1
ATOM 1398 O O . THR A 1 194 ? -15.598 -0.921 19.175 1.00 98.62 194 THR A O 1
ATOM 1401 N N . VAL A 1 195 ? -14.790 -1.573 17.174 1.00 98.50 195 VAL A N 1
ATOM 1402 C CA . VAL A 1 195 ? -13.847 -0.468 16.991 1.00 98.50 195 VAL A CA 1
ATOM 1403 C C . VAL A 1 195 ? -13.954 0.082 15.578 1.00 98.50 195 VAL A C 1
ATOM 1405 O O . VAL A 1 195 ? -14.227 -0.678 14.651 1.00 98.50 195 VAL A O 1
ATOM 1408 N N . ASP A 1 196 ? -13.748 1.386 15.444 1.00 98.06 196 ASP A N 1
ATOM 1409 C CA . ASP A 1 196 ? -13.673 2.124 14.181 1.00 98.06 196 ASP A CA 1
ATOM 1410 C C 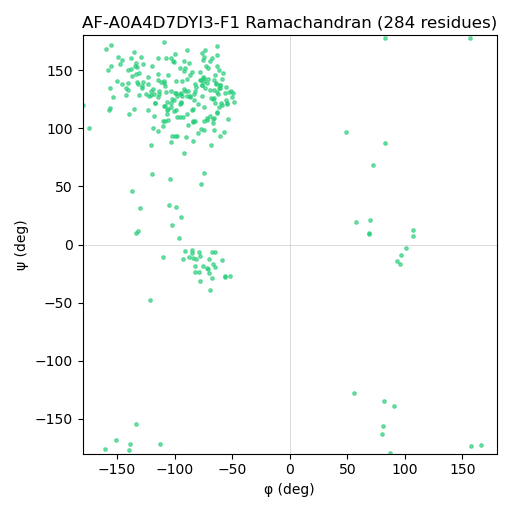. ASP A 1 196 ? -12.743 3.350 14.364 1.00 98.06 196 ASP A C 1
ATOM 1412 O O . ASP A 1 196 ? -12.033 3.456 15.369 1.00 98.06 196 ASP A O 1
ATOM 1416 N N . GLY A 1 197 ? -12.732 4.278 13.407 1.00 97.25 197 GLY A N 1
ATOM 1417 C CA . GLY A 1 197 ? -12.216 5.643 13.543 1.00 97.25 197 GLY A CA 1
ATOM 1418 C C . GLY A 1 197 ? -10.786 5.863 13.045 1.00 97.25 197 GLY A C 1
ATOM 1419 O O . GLY A 1 197 ? -10.353 7.010 12.903 1.00 97.25 197 GLY A O 1
ATOM 1420 N N . TYR A 1 198 ? -10.064 4.792 12.714 1.00 98.31 198 TYR A N 1
ATOM 1421 C CA . TYR A 1 198 ? -8.772 4.887 12.029 1.00 98.31 198 TYR A CA 1
ATOM 1422 C C . TYR A 1 198 ? -8.943 4.992 10.511 1.00 98.31 198 TYR A C 1
ATOM 1424 O O . TYR A 1 198 ? -9.849 4.424 9.913 1.00 98.31 198 TYR A O 1
ATOM 1432 N N . GLY A 1 199 ? -8.019 5.692 9.863 1.00 97.88 199 GLY A N 1
ATOM 1433 C CA . GLY A 1 199 ? -7.920 5.741 8.411 1.00 97.88 199 GLY A CA 1
ATOM 1434 C C . GLY A 1 199 ? -6.477 5.647 7.942 1.00 97.88 199 GLY A C 1
ATOM 1435 O O . GLY A 1 199 ? -5.537 5.904 8.697 1.00 97.88 199 GLY A O 1
ATOM 1436 N N . SER A 1 200 ? -6.309 5.273 6.677 1.00 98.25 200 SER A N 1
ATOM 1437 C CA . SER A 1 200 ? -5.037 5.365 5.974 1.00 98.25 200 SER A CA 1
ATOM 1438 C C . SER A 1 200 ? -5.266 5.392 4.468 1.00 98.25 200 SER A C 1
ATOM 1440 O O . SER A 1 200 ? -6.217 4.802 3.962 1.00 98.25 200 SER A O 1
ATOM 1442 N N . LYS A 1 201 ? -4.363 6.051 3.736 1.00 97.94 201 LYS A N 1
ATOM 1443 C CA . LYS A 1 201 ? -4.280 5.897 2.276 1.00 97.94 201 LYS A CA 1
ATOM 1444 C C . LYS A 1 201 ? -3.582 4.599 1.878 1.00 97.94 201 LYS A C 1
ATOM 1446 O O . LYS A 1 201 ? -3.905 4.035 0.842 1.00 97.94 201 LYS A O 1
ATOM 1451 N N . ASN A 1 202 ? -2.638 4.143 2.701 1.00 98.50 202 ASN A N 1
ATOM 1452 C CA . ASN A 1 202 ? -1.774 3.006 2.396 1.00 98.50 202 ASN A CA 1
ATOM 1453 C C . ASN A 1 202 ? -2.324 1.675 2.911 1.00 98.50 202 ASN A C 1
ATOM 1455 O O . ASN A 1 202 ? -1.842 0.624 2.495 1.00 98.50 202 ASN A O 1
ATOM 1459 N N . TYR A 1 203 ? -3.352 1.713 3.764 1.00 98.75 203 TYR A N 1
ATOM 1460 C CA . TYR A 1 203 ? -3.972 0.518 4.318 1.00 98.75 203 TYR A CA 1
ATOM 1461 C C . TYR A 1 203 ? -5.488 0.506 4.135 1.00 98.75 203 TYR A C 1
ATOM 1463 O O . TYR A 1 203 ? -6.173 1.477 4.447 1.00 98.75 203 TYR A O 1
ATOM 1471 N N . THR A 1 204 ? -6.020 -0.634 3.698 1.00 98.62 204 THR A N 1
ATOM 1472 C CA . THR A 1 204 ? -7.424 -0.997 3.904 1.00 98.62 204 THR A CA 1
ATOM 1473 C C . THR A 1 204 ? -7.561 -1.619 5.288 1.00 98.62 204 THR A C 1
ATOM 1475 O O . THR A 1 204 ? -6.956 -2.658 5.570 1.00 98.62 204 THR A O 1
ATOM 1478 N N . ILE A 1 205 ? -8.333 -0.963 6.153 1.00 98.62 205 ILE A N 1
ATOM 1479 C CA . ILE A 1 205 ? -8.473 -1.349 7.557 1.00 98.62 205 ILE A CA 1
ATOM 1480 C C . ILE A 1 205 ? -9.623 -2.350 7.725 1.00 98.62 205 ILE A C 1
ATOM 1482 O O . ILE A 1 205 ? -10.744 -2.110 7.286 1.00 98.62 205 ILE A O 1
ATOM 1486 N N . ASP A 1 206 ? -9.327 -3.475 8.373 1.00 98.50 206 ASP A N 1
ATOM 1487 C CA . ASP A 1 206 ? -10.261 -4.543 8.727 1.00 98.50 206 ASP A CA 1
ATOM 1488 C C . ASP A 1 206 ? -10.464 -4.554 10.248 1.00 98.50 206 ASP A C 1
ATOM 1490 O O . ASP A 1 206 ? -9.572 -4.949 11.007 1.00 98.50 206 ASP A O 1
ATOM 1494 N N . TYR A 1 207 ? -11.627 -4.089 10.704 1.00 98.69 207 TYR A N 1
ATOM 1495 C CA . TYR A 1 207 ? -11.945 -4.013 12.127 1.00 98.69 207 TYR A CA 1
ATOM 1496 C C . TYR A 1 207 ? -12.458 -5.344 12.665 1.00 98.69 207 TYR A C 1
ATOM 1498 O O . TYR A 1 207 ? -13.391 -5.945 12.126 1.00 98.69 207 TYR A O 1
ATOM 1506 N N . ARG A 1 208 ? -11.871 -5.796 13.775 1.00 98.62 208 ARG A N 1
ATOM 1507 C CA . ARG A 1 208 ? -12.257 -7.034 14.455 1.00 98.62 208 ARG A CA 1
ATOM 1508 C C . ARG A 1 208 ? -12.826 -6.729 15.838 1.00 98.62 208 ARG A C 1
ATOM 1510 O O . ARG A 1 208 ? -12.180 -6.028 16.618 1.00 98.62 208 ARG A O 1
ATOM 1517 N N . PRO A 1 209 ? -14.035 -7.225 16.148 1.00 98.56 209 PRO A N 1
ATOM 1518 C CA . PRO A 1 209 ? -14.630 -6.997 17.449 1.00 98.56 209 PRO A CA 1
ATOM 1519 C C . PRO A 1 209 ? -13.926 -7.820 18.530 1.00 98.56 209 PRO A C 1
ATOM 1521 O O . PRO A 1 209 ? -13.399 -8.898 18.260 1.00 98.56 209 PRO A O 1
ATOM 1524 N N . GLY A 1 210 ? -13.999 -7.311 19.752 1.00 98.62 210 GLY A N 1
ATOM 1525 C CA . GLY A 1 210 ? -13.675 -8.017 20.984 1.00 98.62 210 GLY A CA 1
ATOM 1526 C C . GLY A 1 210 ? -14.933 -8.234 21.820 1.00 98.62 210 GLY A C 1
ATOM 1527 O O . GLY A 1 210 ? -16.060 -7.950 21.398 1.00 98.62 210 GLY A O 1
ATOM 1528 N N . THR A 1 211 ? -14.739 -8.708 23.040 1.00 98.69 211 THR A N 1
ATOM 1529 C CA . THR A 1 211 ? -15.805 -9.138 23.940 1.00 98.69 211 THR A CA 1
ATOM 1530 C C . THR A 1 211 ? -15.641 -8.514 25.320 1.00 98.69 211 THR A C 1
ATOM 1532 O O . THR A 1 211 ? -14.593 -8.628 25.946 1.00 98.69 211 THR A O 1
ATOM 1535 N N . LEU A 1 212 ? -16.703 -7.902 25.838 1.00 98.75 212 LEU A N 1
ATOM 1536 C CA . LEU A 1 212 ? -16.838 -7.540 27.245 1.00 98.75 212 LEU A CA 1
ATOM 1537 C C . LEU A 1 212 ? -17.575 -8.658 27.989 1.00 98.75 212 LEU A C 1
ATOM 1539 O O . LEU A 1 212 ? -18.693 -9.012 27.619 1.00 98.75 212 LEU A O 1
ATOM 1543 N N . THR A 1 213 ? -17.003 -9.141 29.090 1.00 98.50 213 THR A N 1
ATOM 1544 C CA . THR A 1 213 ? -17.701 -10.016 30.046 1.00 98.50 213 THR A CA 1
ATOM 1545 C C . THR A 1 213 ? -17.981 -9.276 31.352 1.00 98.50 213 THR A C 1
ATOM 1547 O O . THR A 1 213 ? -17.052 -8.865 32.049 1.00 98.50 213 THR A O 1
ATOM 1550 N N . VAL A 1 214 ? -19.257 -9.131 31.710 1.00 97.69 214 VAL A N 1
ATOM 1551 C CA . VAL A 1 214 ? -19.689 -8.616 33.014 1.00 97.69 214 VAL A CA 1
ATOM 1552 C C . VAL A 1 214 ? -20.032 -9.801 33.915 1.00 97.69 214 VAL A C 1
ATOM 1554 O O . VAL A 1 214 ? -21.008 -10.516 33.686 1.00 97.69 214 VAL A O 1
ATOM 1557 N N . GLY A 1 215 ? -19.203 -10.036 34.929 1.00 93.75 215 GLY A N 1
ATOM 1558 C CA . GLY A 1 215 ? -19.416 -11.069 35.938 1.00 93.75 215 GLY A CA 1
ATOM 1559 C C . GLY A 1 215 ? -20.493 -10.681 36.952 1.00 93.75 215 GLY A C 1
ATOM 1560 O O . GLY A 1 215 ? -20.776 -9.502 37.160 1.00 93.75 215 GLY A O 1
ATOM 1561 N N . HIS A 1 216 ? -21.068 -11.678 37.623 1.00 87.69 216 HIS A N 1
ATOM 1562 C CA . HIS A 1 216 ? -22.041 -11.459 38.695 1.00 87.69 216 HIS A CA 1
ATOM 1563 C C . HIS A 1 216 ? -21.427 -10.707 39.882 1.00 87.69 216 HIS A C 1
ATOM 1565 O O . HIS A 1 216 ? -20.225 -10.806 40.138 1.00 87.69 216 HIS A O 1
ATOM 1571 N N . ALA A 1 217 ? -22.271 -9.994 40.633 1.00 81.81 217 ALA A N 1
ATOM 1572 C CA . ALA A 1 217 ? -21.868 -9.379 41.892 1.00 81.81 217 ALA A CA 1
ATOM 1573 C C . ALA A 1 217 ? -21.329 -10.447 42.865 1.00 81.81 217 ALA A C 1
ATOM 1575 O O . ALA A 1 217 ? -21.831 -11.578 42.862 1.00 81.81 217 ALA A O 1
ATOM 1576 N N . PRO A 1 218 ? -20.356 -10.113 43.732 1.00 76.62 218 PRO A N 1
ATOM 1577 C CA . PRO A 1 218 ? -19.972 -10.997 44.822 1.00 76.62 218 PRO A CA 1
ATOM 1578 C C . PRO A 1 218 ? -21.203 -11.344 45.665 1.00 76.62 218 PRO A C 1
ATOM 1580 O O . PRO A 1 218 ? -22.004 -10.463 45.983 1.00 76.62 218 PRO A O 1
ATOM 1583 N N . ALA A 1 219 ? -21.361 -12.619 46.027 1.00 74.88 219 ALA A N 1
ATOM 1584 C CA . ALA A 1 219 ? -22.450 -13.036 46.902 1.00 74.88 219 ALA A CA 1
ATOM 1585 C C . ALA A 1 219 ? -22.391 -12.241 48.215 1.00 74.88 219 ALA A C 1
ATOM 1587 O O . ALA A 1 219 ? -21.333 -12.153 48.843 1.00 74.88 219 ALA A O 1
ATOM 1588 N N . ALA A 1 220 ? -23.520 -11.665 48.634 1.00 68.69 220 ALA A N 1
ATOM 1589 C CA . ALA A 1 220 ? -23.603 -11.013 49.931 1.00 68.69 220 ALA A CA 1
ATOM 1590 C C . ALA A 1 220 ? -23.293 -12.046 51.024 1.00 68.69 220 ALA A C 1
ATOM 1592 O O . ALA A 1 220 ? -23.959 -13.078 51.130 1.00 68.69 220 ALA A O 1
ATOM 1593 N N . THR A 1 221 ? -22.272 -11.786 51.840 1.00 55.56 221 THR A N 1
ATOM 1594 C CA . THR A 1 221 ? -22.023 -12.590 53.034 1.00 55.56 221 THR A CA 1
ATOM 1595 C C . THR A 1 221 ? -23.068 -12.219 54.072 1.00 55.56 221 THR A C 1
ATOM 1597 O O . THR A 1 221 ? -22.941 -11.210 54.766 1.00 55.56 221 THR A O 1
ATOM 1600 N N . TYR A 1 222 ? -24.111 -13.033 54.177 1.00 57.12 222 TYR A N 1
ATOM 1601 C CA . TYR A 1 222 ? -25.002 -12.978 55.322 1.00 57.12 222 TYR A CA 1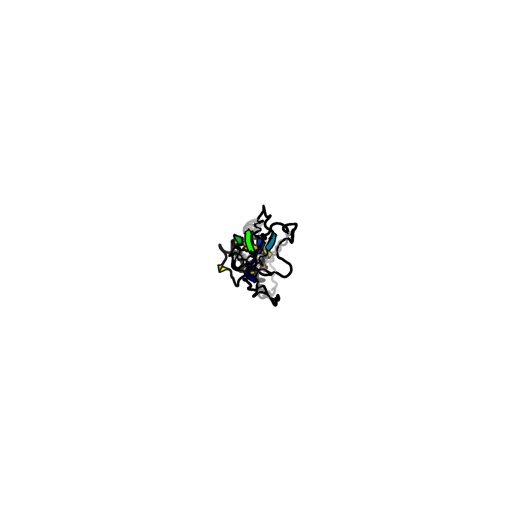
ATOM 1602 C C . TYR A 1 222 ? -24.240 -13.552 56.510 1.00 57.12 222 TYR A C 1
ATOM 1604 O O . TYR A 1 222 ? -23.986 -14.754 56.564 1.00 57.12 222 TYR A O 1
ATOM 1612 N N . THR A 1 223 ? -23.845 -12.707 57.460 1.00 49.66 223 THR A N 1
ATOM 1613 C CA . THR A 1 223 ? -23.527 -13.198 58.796 1.00 49.66 223 THR A CA 1
ATOM 1614 C C . THR A 1 223 ? -24.854 -13.645 59.406 1.00 49.66 223 THR A C 1
ATOM 1616 O O . THR A 1 223 ? -25.719 -12.796 59.643 1.00 49.66 223 THR A O 1
ATOM 1619 N N . PRO A 1 224 ? -25.092 -14.958 59.610 1.00 51.00 224 PRO A N 1
ATOM 1620 C CA . PRO A 1 224 ? -26.279 -15.377 60.333 1.00 51.00 224 PRO A CA 1
ATOM 1621 C C . PRO A 1 224 ? -26.255 -14.661 61.681 1.00 51.00 224 PRO A C 1
ATOM 1623 O O . PRO A 1 224 ? -25.259 -14.717 62.408 1.00 51.00 224 PRO A O 1
ATOM 1626 N N . ARG A 1 225 ? -27.334 -13.932 61.986 1.00 55.41 225 ARG A N 1
ATOM 1627 C CA . ARG A 1 225 ? -27.528 -13.349 63.313 1.00 55.41 225 ARG A CA 1
ATOM 1628 C C . ARG A 1 225 ? -27.329 -14.486 64.323 1.00 55.41 225 ARG A C 1
ATOM 1630 O O . ARG A 1 225 ? -27.889 -15.559 64.087 1.00 55.41 225 ARG A O 1
ATOM 1637 N N . PRO A 1 226 ? -26.536 -14.304 65.397 1.00 45.50 226 PRO A N 1
ATOM 1638 C CA . PRO A 1 226 ? -26.369 -15.350 66.394 1.00 45.50 226 PRO A CA 1
ATOM 1639 C C . PRO A 1 226 ? -27.751 -15.837 66.824 1.00 45.50 226 PRO A C 1
ATOM 1641 O O . PRO A 1 226 ? -28.630 -15.029 67.139 1.00 45.50 226 PRO A O 1
ATOM 1644 N N . SER A 1 227 ? -27.952 -17.154 66.754 1.00 44.75 227 SER A N 1
ATOM 1645 C CA . SER A 1 227 ? -29.149 -17.803 67.268 1.00 44.75 227 SER A CA 1
ATOM 1646 C C . SER A 1 227 ? -29.217 -17.525 68.760 1.00 44.75 227 SER A C 1
ATOM 1648 O O . SER A 1 227 ? -28.636 -18.249 69.565 1.00 44.75 227 SER A O 1
ATOM 1650 N N . ASN A 1 228 ? -29.924 -16.469 69.146 1.00 45.72 228 ASN A N 1
ATOM 1651 C CA . ASN A 1 228 ? -30.410 -16.351 70.504 1.00 45.72 228 ASN A CA 1
ATOM 1652 C C . ASN A 1 228 ? -31.423 -17.488 70.649 1.00 45.72 228 ASN A C 1
ATOM 1654 O O . ASN A 1 228 ? -32.547 -17.392 70.161 1.00 45.72 228 ASN A O 1
ATOM 1658 N N . THR A 1 229 ? -31.005 -18.603 71.244 1.00 34.56 229 THR A N 1
ATOM 1659 C CA . THR A 1 229 ? -31.916 -19.630 71.745 1.00 34.56 229 THR A CA 1
ATOM 1660 C C . THR A 1 229 ? -32.857 -18.956 72.735 1.00 34.56 229 THR A C 1
ATOM 1662 O O . THR A 1 229 ? -32.495 -18.734 73.889 1.00 34.56 229 THR A O 1
ATOM 1665 N N . PHE A 1 230 ? -34.047 -18.578 72.272 1.00 35.09 230 PHE A N 1
ATOM 1666 C CA . PHE A 1 230 ? -35.136 -18.162 73.141 1.00 35.09 230 PHE A CA 1
ATOM 1667 C C . PHE A 1 230 ? -35.548 -19.386 73.967 1.00 35.09 230 PHE A C 1
ATOM 1669 O O . PHE A 1 230 ? -36.086 -20.357 73.438 1.00 35.09 230 PHE A O 1
ATOM 1676 N N . GLN A 1 231 ? -35.237 -19.372 75.263 1.00 32.50 231 GLN A N 1
ATOM 1677 C CA . GLN A 1 231 ? -35.825 -20.300 76.225 1.00 32.50 231 GLN A CA 1
ATOM 1678 C C . GLN A 1 231 ? -37.285 -19.878 76.417 1.00 32.50 231 GLN A C 1
ATOM 1680 O O . GLN A 1 231 ? -37.553 -18.837 77.013 1.00 32.50 231 GLN A O 1
ATOM 1685 N N . ALA A 1 232 ? -38.221 -20.658 75.875 1.00 34.06 232 ALA A N 1
ATOM 1686 C CA . ALA A 1 232 ? -39.645 -20.444 76.092 1.00 34.06 232 ALA A CA 1
ATOM 1687 C C . ALA A 1 232 ? -39.978 -20.702 77.573 1.00 34.06 232 ALA A C 1
ATOM 1689 O O . ALA A 1 232 ? -40.020 -21.846 78.022 1.00 34.06 232 ALA A O 1
ATOM 1690 N N . SER A 1 233 ? -40.185 -19.629 78.338 1.00 37.59 233 SER A N 1
ATOM 1691 C CA . SER A 1 233 ? -40.738 -19.689 79.691 1.00 37.59 233 SER A CA 1
ATOM 1692 C C . SER A 1 233 ? -42.259 -19.703 79.586 1.00 37.59 233 SER A C 1
ATOM 1694 O O . SER A 1 233 ? -42.869 -18.750 79.112 1.00 37.59 233 SER A O 1
ATOM 1696 N N . THR A 1 234 ? -42.879 -20.795 80.016 1.00 33.09 234 THR A N 1
ATOM 1697 C CA . THR A 1 234 ? -44.331 -20.986 80.008 1.00 33.09 234 THR A CA 1
ATOM 1698 C C . THR A 1 234 ? -45.032 -19.976 80.922 1.00 33.09 234 THR A C 1
ATOM 1700 O O . THR A 1 234 ? -44.901 -20.079 82.142 1.00 33.09 234 THR A O 1
ATOM 1703 N N . GLN A 1 235 ? -45.842 -19.062 80.377 1.00 35.50 235 GLN A N 1
ATOM 1704 C CA . GLN A 1 235 ? -46.846 -18.351 81.176 1.00 35.50 235 GLN A CA 1
ATOM 1705 C C . GLN A 1 235 ? -48.161 -18.134 80.395 1.00 35.50 235 GLN A C 1
ATOM 1707 O O . GLN A 1 235 ? -48.112 -17.629 79.276 1.00 35.50 235 GLN A O 1
ATOM 1712 N N . PRO A 1 236 ? -49.339 -18.495 80.953 1.00 40.12 236 PRO A N 1
ATOM 1713 C CA . PRO A 1 236 ? -50.604 -18.483 80.227 1.00 40.12 236 PRO A CA 1
ATOM 1714 C C . PRO A 1 236 ? -51.494 -17.303 80.642 1.00 40.12 236 PRO A C 1
ATOM 1716 O O . PRO A 1 236 ? -52.115 -17.358 81.701 1.00 40.12 236 PRO A O 1
ATOM 1719 N N . THR A 1 237 ? -51.651 -16.283 79.793 1.00 36.38 237 THR A N 1
ATOM 1720 C CA . THR A 1 237 ? -52.830 -15.401 79.893 1.00 36.38 237 THR A CA 1
ATOM 1721 C C . THR A 1 237 ? -53.131 -14.692 78.570 1.00 36.38 237 THR A C 1
ATOM 1723 O O . THR A 1 237 ? -52.345 -13.876 78.103 1.00 36.38 237 THR A O 1
ATOM 1726 N N . LEU A 1 238 ? -54.291 -14.987 77.973 1.00 34.94 238 LEU A N 1
ATOM 1727 C CA . LEU A 1 238 ? -54.818 -14.309 76.782 1.00 34.94 238 LEU A CA 1
ATOM 1728 C C . LEU A 1 238 ? -55.727 -13.145 77.202 1.00 34.94 238 LEU A C 1
ATOM 1730 O O . LEU A 1 238 ? -56.612 -13.332 78.036 1.00 34.94 238 LEU A O 1
ATOM 1734 N N . VAL A 1 239 ? -55.556 -11.970 76.589 1.00 37.25 239 VAL A N 1
ATOM 1735 C CA . VAL A 1 239 ? -56.482 -10.828 76.708 1.00 37.25 239 VAL A CA 1
ATOM 1736 C C . VAL A 1 239 ? -57.013 -10.482 75.305 1.00 37.25 239 VAL A C 1
ATOM 1738 O O . VAL A 1 239 ? -56.210 -10.405 74.375 1.00 37.25 239 VAL A O 1
ATOM 1741 N N . PRO A 1 240 ? -58.333 -10.299 75.102 1.00 42.66 240 PRO A N 1
ATOM 1742 C CA . PRO A 1 240 ? -58.899 -10.024 73.779 1.00 42.66 240 PRO A CA 1
ATOM 1743 C C . PRO A 1 240 ? -58.712 -8.560 73.337 1.00 42.66 240 PRO A C 1
ATOM 1745 O O . PRO A 1 240 ? -58.865 -7.637 74.135 1.00 42.66 240 PRO A O 1
ATOM 1748 N N . VAL A 1 241 ? -58.437 -8.354 72.042 1.00 48.09 241 VAL A N 1
ATOM 1749 C CA . VAL A 1 241 ? -58.262 -7.040 71.386 1.00 48.09 241 VAL A CA 1
ATOM 1750 C C . VAL A 1 241 ? -59.389 -6.816 70.362 1.00 48.09 241 VAL A C 1
ATOM 1752 O O . VAL A 1 241 ? -59.880 -7.774 69.766 1.00 48.09 241 VAL A O 1
ATOM 1755 N N . SER A 1 242 ? -59.833 -5.568 70.162 1.00 42.53 242 SER A N 1
ATOM 1756 C CA . SER A 1 242 ? -61.001 -5.239 69.319 1.00 42.53 242 SER A CA 1
ATOM 1757 C C . SER A 1 242 ? -60.673 -5.037 67.827 1.00 42.53 242 SER A C 1
ATOM 1759 O O . SER A 1 242 ? -59.562 -4.652 67.465 1.00 42.53 242 SER A O 1
ATOM 1761 N N . LEU A 1 243 ? -61.680 -5.223 66.957 1.00 42.66 243 LEU A N 1
ATOM 1762 C CA . LEU A 1 243 ? -61.575 -5.141 65.486 1.00 42.66 243 LEU A CA 1
ATOM 1763 C C . LEU A 1 243 ? -61.029 -3.799 64.955 1.00 42.66 243 LEU A C 1
ATOM 1765 O O . LEU A 1 243 ? -60.409 -3.764 63.895 1.00 42.66 243 LEU A O 1
ATOM 1769 N N . ALA A 1 244 ? -61.236 -2.696 65.682 1.00 38.16 244 ALA A N 1
ATOM 1770 C CA . ALA A 1 244 ? -60.818 -1.361 65.250 1.00 38.16 244 ALA A CA 1
ATOM 1771 C C . ALA A 1 244 ? -59.288 -1.167 65.271 1.00 38.16 244 ALA A C 1
ATOM 1773 O O . ALA A 1 244 ? -58.764 -0.357 64.511 1.00 38.16 244 ALA A O 1
ATOM 1774 N N . GLN A 1 245 ? -58.559 -1.939 66.085 1.00 43.12 245 GLN A N 1
ATOM 1775 C CA . GLN A 1 245 ? -57.093 -1.869 66.162 1.00 43.12 245 GLN A CA 1
ATOM 1776 C C . GLN A 1 245 ? -56.394 -2.657 65.042 1.00 43.12 245 GLN A C 1
ATOM 1778 O O . GLN A 1 245 ? -55.203 -2.465 64.813 1.00 43.12 245 GLN A O 1
ATOM 1783 N N . LEU A 1 246 ? -57.124 -3.495 64.298 1.00 39.50 246 LEU A N 1
ATOM 1784 C CA . LEU A 1 246 ? -56.568 -4.309 63.213 1.00 39.50 246 LEU A CA 1
ATOM 1785 C C . LEU A 1 246 ? -56.347 -3.508 61.910 1.00 39.50 246 LEU A C 1
ATOM 1787 O O . LEU A 1 246 ? -55.505 -3.876 61.098 1.00 39.50 246 LEU A O 1
ATOM 1791 N N . VAL A 1 247 ? -57.071 -2.396 61.713 1.00 36.72 247 VAL A N 1
ATOM 1792 C CA . VAL A 1 247 ? -57.110 -1.646 60.437 1.00 36.72 247 VAL A CA 1
ATOM 1793 C C . VAL A 1 247 ? -55.923 -0.684 60.254 1.00 36.72 247 VAL A C 1
ATOM 1795 O O . VAL A 1 247 ? -55.539 -0.396 59.125 1.00 36.72 247 VAL A O 1
ATOM 1798 N N . GLN A 1 248 ? -55.270 -0.227 61.329 1.00 34.12 248 GLN A N 1
ATOM 1799 C CA . GLN A 1 248 ? -54.071 0.627 61.221 1.00 34.12 248 GLN A CA 1
ATOM 1800 C C . GLN A 1 248 ? -52.799 -0.141 60.812 1.00 34.12 248 GLN A C 1
ATOM 1802 O O . GLN A 1 248 ? -51.851 0.471 60.328 1.00 34.12 248 GLN A O 1
ATOM 1807 N N . TYR A 1 249 ? -52.771 -1.470 60.954 1.00 36.91 249 TYR A N 1
ATOM 1808 C CA . TYR A 1 249 ? -51.559 -2.272 60.744 1.00 36.91 249 TYR A CA 1
ATOM 1809 C C . TYR A 1 249 ? -51.265 -2.626 59.276 1.00 36.91 249 TYR A C 1
ATOM 1811 O O . TYR A 1 249 ? -50.121 -2.937 58.951 1.00 36.91 249 TYR A O 1
ATOM 1819 N N . SER A 1 250 ? -52.246 -2.547 58.367 1.00 34.34 250 SER A N 1
ATOM 1820 C CA . SER A 1 250 ? -52.036 -2.857 56.942 1.00 34.34 250 SER A CA 1
ATOM 1821 C C . SER A 1 250 ? -51.476 -1.688 56.119 1.00 34.34 250 SER A C 1
ATOM 1823 O O . SER A 1 250 ? -51.067 -1.893 54.979 1.00 34.34 250 SER A O 1
ATOM 1825 N N . ALA A 1 251 ? -51.446 -0.467 56.668 1.00 29.48 251 ALA A N 1
ATOM 1826 C CA . ALA A 1 251 ? -51.137 0.752 55.912 1.00 29.48 251 ALA A CA 1
ATOM 1827 C C . ALA A 1 251 ? -49.645 1.152 55.877 1.00 29.48 251 ALA A C 1
ATOM 1829 O O . ALA A 1 251 ? -49.294 2.057 55.127 1.00 29.48 251 ALA A O 1
ATOM 1830 N N . ASN A 1 252 ? -48.755 0.466 56.607 1.00 35.69 252 ASN A N 1
ATOM 1831 C CA . ASN A 1 252 ? -47.318 0.798 56.652 1.00 35.69 252 ASN A CA 1
ATOM 1832 C C . ASN A 1 252 ? -46.420 -0.122 55.798 1.00 35.69 252 ASN A C 1
ATOM 1834 O O . ASN A 1 252 ? -45.205 -0.137 55.974 1.00 35.69 252 ASN A O 1
ATOM 1838 N N . SER A 1 253 ? -46.984 -0.880 54.853 1.00 36.00 253 SER A N 1
ATOM 1839 C CA . SER A 1 253 ? -46.200 -1.728 53.945 1.00 36.00 253 SER A CA 1
ATOM 1840 C C . SER A 1 253 ? -45.830 -0.999 52.643 1.00 36.00 253 SER A C 1
ATOM 1842 O O . SER A 1 253 ? -46.426 -1.216 51.592 1.00 36.00 253 SER A O 1
ATOM 1844 N N . SER A 1 254 ? -44.811 -0.133 52.680 1.00 30.62 254 SER A N 1
ATOM 1845 C CA . SER A 1 254 ? -44.091 0.227 51.449 1.00 30.62 254 SER A CA 1
ATOM 1846 C C . SER A 1 254 ? -43.097 -0.888 51.128 1.00 30.62 254 SER A C 1
ATOM 1848 O O . SER A 1 254 ? -42.009 -0.964 51.696 1.00 30.62 254 SER A O 1
ATOM 1850 N N . ALA A 1 255 ? -43.525 -1.800 50.262 1.00 44.91 255 ALA A N 1
ATOM 1851 C CA . ALA A 1 255 ? -42.781 -2.975 49.845 1.00 44.91 255 ALA A CA 1
ATOM 1852 C C . ALA A 1 255 ? -41.478 -2.620 49.104 1.00 44.91 255 ALA A C 1
ATOM 1854 O O . ALA A 1 255 ? -41.520 -2.124 47.983 1.00 44.91 255 ALA A O 1
ATOM 1855 N N . ALA A 1 256 ? -40.338 -2.928 49.722 1.00 35.31 256 ALA A N 1
ATOM 1856 C CA . ALA A 1 256 ? -39.135 -3.470 49.085 1.00 35.31 256 ALA A CA 1
ATOM 1857 C C . ALA A 1 256 ? -38.128 -3.810 50.195 1.00 35.31 256 ALA A C 1
ATOM 1859 O O . ALA A 1 256 ? -37.445 -2.931 50.707 1.00 35.31 256 ALA A O 1
ATOM 1860 N N . ASN A 1 257 ? -38.042 -5.093 50.547 1.00 38.91 257 ASN A N 1
ATOM 1861 C CA . ASN A 1 257 ? -37.072 -5.672 51.486 1.00 38.91 257 ASN A CA 1
ATOM 1862 C C . ASN A 1 257 ? -37.278 -5.357 52.976 1.00 38.91 257 ASN A C 1
ATOM 1864 O O . ASN A 1 257 ? -36.416 -4.751 53.599 1.00 38.91 257 ASN A O 1
ATOM 1868 N N . ASP A 1 258 ? -38.344 -5.886 53.580 1.00 34.75 258 ASP A N 1
ATOM 1869 C CA . ASP A 1 258 ? -38.215 -6.389 54.951 1.00 34.75 258 ASP A CA 1
ATOM 1870 C C . ASP A 1 258 ? -39.240 -7.494 55.240 1.00 34.75 258 ASP A C 1
ATOM 1872 O O . ASP A 1 258 ? -40.440 -7.338 55.016 1.00 34.75 258 ASP A O 1
ATOM 1876 N N . GLY A 1 259 ? -38.738 -8.629 55.717 1.00 36.72 259 GLY A N 1
ATOM 1877 C CA . GLY A 1 259 ? -39.511 -9.734 56.277 1.00 36.72 259 GLY A CA 1
ATOM 1878 C C . GLY A 1 259 ? -39.630 -9.635 57.798 1.00 36.72 259 GLY A C 1
ATOM 1879 O O . GLY A 1 259 ? -39.808 -10.658 58.452 1.00 36.72 259 GLY A O 1
ATOM 1880 N N . ALA A 1 260 ? -39.500 -8.441 58.377 1.00 34.59 260 ALA A N 1
ATOM 1881 C CA . ALA A 1 260 ? -39.707 -8.202 59.794 1.00 34.59 260 ALA A CA 1
ATOM 1882 C C . ALA A 1 260 ? -40.445 -6.875 60.016 1.00 34.59 260 ALA A C 1
ATOM 1884 O O . ALA A 1 260 ? -39.912 -5.792 59.806 1.00 34.59 260 ALA A O 1
ATOM 1885 N N . MET A 1 261 ? -41.688 -6.949 60.498 1.00 35.16 261 MET A N 1
ATOM 1886 C CA . MET A 1 261 ? -42.324 -5.796 61.133 1.00 35.16 261 MET A CA 1
ATOM 1887 C C . MET A 1 261 ? -41.562 -5.499 62.429 1.00 35.16 261 MET A C 1
ATOM 1889 O O . MET A 1 261 ? -41.683 -6.249 63.396 1.00 35.16 261 MET A O 1
ATOM 1893 N N . THR A 1 262 ? -40.784 -4.421 62.486 1.00 36.53 262 THR A N 1
ATOM 1894 C CA . THR A 1 262 ? -40.344 -3.861 63.767 1.00 36.53 262 THR A CA 1
ATOM 1895 C C . THR A 1 262 ? -41.451 -2.940 64.274 1.00 36.53 262 THR A C 1
ATOM 1897 O O . THR A 1 262 ? -41.727 -1.877 63.723 1.00 36.53 262 THR A O 1
ATOM 1900 N N . THR A 1 263 ? -42.181 -3.380 65.296 1.00 38.81 263 THR A N 1
ATOM 1901 C CA . THR A 1 263 ? -43.254 -2.579 65.890 1.00 38.81 263 THR A CA 1
ATOM 1902 C C . THR A 1 263 ? -42.689 -1.681 66.987 1.00 38.81 263 THR A C 1
ATOM 1904 O O . THR A 1 263 ? -42.477 -2.138 68.108 1.00 38.81 263 THR A O 1
ATOM 1907 N N . GLU A 1 264 ? -42.509 -0.390 66.703 1.00 32.91 264 GLU A N 1
ATOM 1908 C CA . GLU A 1 264 ? -42.330 0.651 67.729 1.00 32.91 264 GLU A CA 1
ATOM 1909 C C . GLU A 1 264 ? -43.666 0.981 68.422 1.00 32.91 264 GLU A C 1
ATOM 1911 O O . GLU A 1 264 ? -44.182 2.095 68.368 1.00 32.91 264 GLU A O 1
ATOM 1916 N N . ASN A 1 265 ? -44.259 -0.021 69.075 1.00 37.25 265 ASN A N 1
ATOM 1917 C CA . ASN A 1 265 ? -45.367 0.164 70.006 1.00 37.25 265 ASN A CA 1
ATOM 1918 C C . ASN A 1 265 ? -44.965 -0.432 71.368 1.00 37.25 265 ASN A C 1
ATOM 1920 O O . ASN A 1 265 ? -44.789 -1.650 71.458 1.00 37.25 265 ASN A O 1
ATOM 1924 N N . PRO A 1 266 ? -44.844 0.376 72.440 1.00 41.75 266 PRO A N 1
ATOM 1925 C CA . PRO A 1 266 ? -44.371 -0.087 73.747 1.00 41.75 266 PRO A CA 1
ATOM 1926 C C . PRO A 1 266 ? -45.299 -1.101 74.442 1.00 41.75 266 PRO A C 1
ATOM 1928 O O . PRO A 1 266 ? -44.925 -1.649 75.474 1.00 41.75 266 PRO A O 1
ATOM 1931 N N . GLN A 1 267 ? -46.487 -1.385 73.895 1.00 38.44 267 GLN A N 1
ATOM 1932 C CA . GLN A 1 267 ? -47.387 -2.434 74.395 1.00 38.44 267 GLN A CA 1
ATOM 1933 C C . GLN A 1 267 ? -47.111 -3.832 73.799 1.00 38.44 267 GLN A C 1
ATOM 1935 O O . GLN A 1 267 ? -47.652 -4.809 74.307 1.00 38.44 267 GLN A O 1
ATOM 1940 N N . PHE A 1 268 ? -46.269 -3.954 72.761 1.00 40.16 268 PHE A N 1
ATOM 1941 C CA . PHE A 1 268 ? -45.955 -5.233 72.099 1.00 40.16 268 PHE A CA 1
ATOM 1942 C C . PHE A 1 268 ? -44.462 -5.392 71.796 1.00 40.16 268 PHE A C 1
ATOM 1944 O O . PHE A 1 268 ? -44.073 -5.811 70.705 1.00 40.16 268 PHE A O 1
ATOM 1951 N N . SER A 1 269 ? -43.602 -5.089 72.769 1.00 34.22 269 SER A N 1
ATOM 1952 C CA . SER A 1 269 ? -42.237 -5.605 72.695 1.00 34.22 269 SER A CA 1
ATOM 1953 C C . SER A 1 269 ? -42.327 -7.134 72.712 1.00 34.22 269 SER A C 1
ATOM 1955 O O . SER A 1 269 ? -42.810 -7.690 73.696 1.00 34.22 269 SER A O 1
ATOM 1957 N N . ASN A 1 270 ? -41.861 -7.784 71.637 1.00 34.91 270 ASN A N 1
ATOM 1958 C CA . ASN A 1 270 ? -41.543 -9.223 71.513 1.00 34.91 270 ASN A CA 1
ATOM 1959 C C . ASN A 1 270 ? -42.496 -10.121 70.684 1.00 34.91 270 ASN A C 1
ATOM 1961 O O . ASN A 1 270 ? -42.323 -11.335 70.709 1.00 34.91 270 ASN A O 1
ATOM 1965 N N . ALA A 1 271 ? -43.430 -9.592 69.886 1.00 36.91 271 ALA A N 1
ATOM 1966 C CA . ALA A 1 271 ? -44.215 -10.437 68.970 1.00 36.91 271 ALA A CA 1
ATOM 1967 C C . ALA A 1 271 ? -43.508 -10.641 67.610 1.00 36.91 271 ALA A C 1
ATOM 1969 O O . ALA A 1 271 ? -43.159 -9.673 66.938 1.00 36.91 271 ALA A O 1
ATOM 1970 N N . VAL A 1 272 ? -43.328 -11.899 67.183 1.00 37.59 272 VAL A N 1
ATOM 1971 C CA . VAL A 1 272 ? -42.873 -12.260 65.825 1.00 37.59 272 VAL A CA 1
ATOM 1972 C C . VAL A 1 272 ? -44.078 -12.736 65.012 1.00 37.59 272 VAL A C 1
ATOM 1974 O O . VAL A 1 272 ? -44.698 -13.740 65.353 1.00 37.59 272 VAL A O 1
ATOM 1977 N N . CYS A 1 273 ? -44.402 -12.034 63.924 1.00 37.03 273 CYS A N 1
ATOM 1978 C CA . CYS A 1 273 ? -45.490 -12.394 63.011 1.00 37.03 273 CYS A CA 1
ATOM 1979 C C . CYS A 1 273 ? -44.929 -13.041 61.737 1.00 37.03 273 CYS A C 1
ATOM 1981 O O . CYS A 1 273 ? -44.115 -12.430 61.047 1.00 37.03 273 CYS A O 1
ATOM 1983 N N . PHE A 1 274 ? -45.397 -14.243 61.385 1.00 38.12 274 PHE A N 1
ATOM 1984 C CA . PHE A 1 274 ? -45.105 -14.870 60.091 1.00 38.12 274 PHE A CA 1
ATOM 1985 C C . PHE A 1 274 ? -46.266 -14.652 59.114 1.00 38.12 274 PHE A C 1
ATOM 1987 O O . PHE A 1 274 ? -47.415 -14.968 59.422 1.00 38.12 274 PHE A O 1
ATOM 1994 N N . LEU A 1 275 ? -45.959 -14.137 57.921 1.00 36.66 275 LEU A N 1
ATOM 1995 C CA . LEU A 1 275 ? -46.910 -13.995 56.817 1.00 36.66 275 LEU A CA 1
ATOM 1996 C C . LEU A 1 275 ? -46.831 -15.229 55.909 1.00 36.66 275 LEU A C 1
ATOM 1998 O O . LEU A 1 275 ? -45.850 -15.425 55.196 1.00 36.66 275 LEU A O 1
ATOM 2002 N N . GLY A 1 276 ? -47.875 -16.057 55.933 1.00 38.66 276 GLY A N 1
ATOM 2003 C CA . GLY A 1 276 ? -48.148 -17.062 54.903 1.00 38.66 276 GLY A CA 1
ATOM 2004 C C . GLY A 1 276 ? -49.234 -16.569 53.934 1.00 38.66 276 GLY A C 1
ATOM 2005 O O . GLY A 1 276 ? -50.044 -15.725 54.316 1.00 38.66 276 GLY A O 1
ATOM 2006 N N . PRO A 1 277 ? -49.302 -17.093 52.695 1.00 37.47 277 PRO A N 1
ATOM 2007 C CA . PRO A 1 277 ? -50.192 -16.583 51.644 1.00 37.47 277 PRO A CA 1
ATOM 2008 C C . PRO A 1 277 ? -51.698 -16.796 51.897 1.00 37.47 277 PRO A C 1
ATOM 2010 O O . PRO A 1 277 ? -52.506 -16.273 51.140 1.00 37.47 277 PRO A O 1
ATOM 2013 N N . ASN A 1 278 ? -52.093 -17.523 52.950 1.00 31.73 278 ASN A N 1
ATOM 2014 C CA . ASN A 1 278 ? -53.490 -17.792 53.297 1.00 31.73 278 ASN A CA 1
ATOM 2015 C C . ASN A 1 278 ? -53.690 -17.599 54.811 1.00 31.73 278 ASN A C 1
ATOM 2017 O O . ASN A 1 278 ? -53.072 -18.294 55.613 1.00 31.73 278 ASN A O 1
ATOM 2021 N N . PHE A 1 279 ? -54.514 -16.624 55.192 1.00 34.16 279 PHE A N 1
ATOM 2022 C CA . PHE A 1 279 ? -54.720 -16.144 56.564 1.00 34.16 279 PHE A CA 1
ATOM 2023 C C . PHE A 1 279 ? -54.987 -17.234 57.624 1.00 34.16 279 PHE A C 1
ATOM 2025 O O . PHE A 1 279 ? -55.949 -17.989 57.515 1.00 34.16 279 PHE A O 1
ATOM 2032 N N . ALA A 1 280 ? -54.239 -17.165 58.732 1.00 29.22 280 ALA A N 1
ATOM 2033 C CA . ALA A 1 280 ? -54.752 -17.199 60.107 1.00 29.22 280 ALA A CA 1
ATOM 2034 C C . ALA A 1 280 ? -53.717 -16.513 61.018 1.00 29.22 280 ALA A C 1
ATOM 2036 O O . ALA A 1 280 ? -52.571 -16.947 61.107 1.00 29.22 280 ALA A O 1
ATOM 2037 N N . ILE A 1 281 ? -54.104 -15.408 61.661 1.00 40.09 281 ILE A N 1
ATOM 2038 C CA . ILE A 1 281 ? -53.243 -14.676 62.597 1.00 40.09 281 ILE A CA 1
ATOM 2039 C C . ILE A 1 281 ? -53.167 -15.492 63.890 1.00 40.09 281 ILE A C 1
ATOM 2041 O O . ILE A 1 281 ? -54.126 -15.529 64.657 1.00 40.09 281 ILE A O 1
ATOM 2045 N N . SER A 1 282 ? -52.030 -16.133 64.140 1.00 33.38 282 SER A N 1
ATOM 2046 C CA . SER A 1 282 ? -51.667 -16.594 65.479 1.00 33.38 282 SER A CA 1
ATOM 2047 C C . SER A 1 282 ? -50.627 -15.633 66.036 1.00 33.38 282 SER A C 1
ATOM 2049 O O . SER A 1 282 ? -49.428 -15.848 65.876 1.00 33.38 282 SER A O 1
ATOM 2051 N N . CYS A 1 283 ? -51.085 -14.566 66.685 1.00 34.53 283 CYS A N 1
ATOM 2052 C CA . CYS A 1 283 ? -50.229 -13.805 67.583 1.00 34.53 283 CYS A CA 1
ATOM 2053 C C . CYS A 1 283 ? -50.254 -14.516 68.937 1.00 34.53 283 CYS A C 1
ATOM 2055 O O . CYS A 1 283 ? -51.257 -14.433 69.648 1.00 34.53 283 CYS A O 1
ATOM 2057 N N . SER A 1 284 ? -49.183 -15.224 69.301 1.00 31.67 284 SER A N 1
ATOM 2058 C CA . SER A 1 284 ? -48.967 -15.543 70.711 1.00 31.6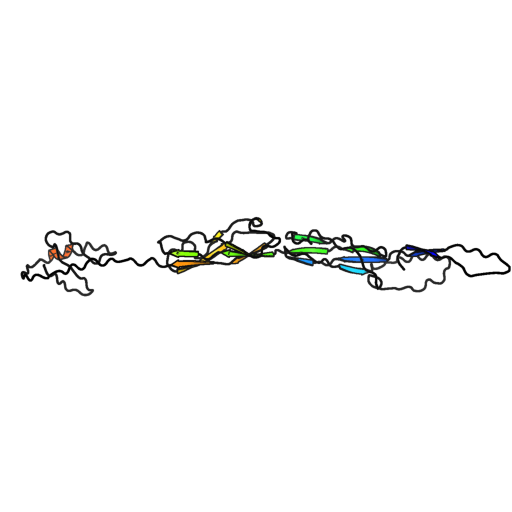7 284 SER A CA 1
ATOM 2059 C C . SER A 1 284 ? -48.293 -14.342 71.365 1.00 31.67 284 SER A C 1
ATOM 2061 O O . SER A 1 284 ? -47.262 -13.867 70.891 1.00 31.67 284 SER A O 1
ATOM 2063 N N . GLY A 1 285 ? -48.902 -13.817 72.425 1.00 35.19 285 GLY A N 1
ATOM 2064 C CA . GLY A 1 285 ? -48.197 -12.930 73.342 1.00 35.19 285 GLY A CA 1
ATOM 2065 C C . GLY A 1 285 ? -47.201 -13.737 74.178 1.00 35.19 285 GLY A C 1
ATOM 2066 O O . GLY A 1 285 ? -47.564 -14.817 74.645 1.00 35.19 285 GLY A O 1
ATOM 2067 N N . ASN A 1 286 ? -46.016 -13.145 74.374 1.00 44.22 286 ASN A N 1
ATOM 2068 C CA . ASN A 1 286 ? -44.798 -13.638 75.042 1.00 44.22 286 ASN A CA 1
ATOM 2069 C C . ASN A 1 286 ? -43.956 -14.680 74.299 1.00 44.22 286 ASN A C 1
ATOM 2071 O O . ASN A 1 286 ? -44.435 -15.809 74.061 1.00 44.22 286 ASN A O 1
#

pLDDT: mean 75.55, std 25.22, range [29.22, 98.88]

Mean predicted aligned error: 15.47 Å

InterPro domains:
  IPR037160 DNA polymerase, thumb domain superfam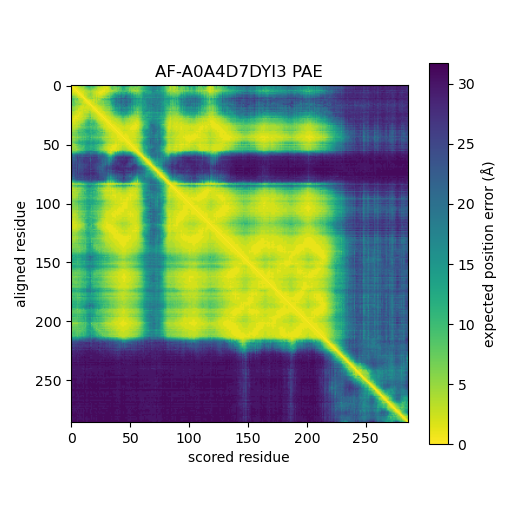ily [G3DSA:3.30.210.10] (166-217)
  IPR041286 MBG domain, YGX type [PF18676] (2-27)
  IPR041286 MBG domain, YGX type [PF18676] (36-130)
  IPR041286 MBG domain, YGX type [PF18676] (136-213)

Sequence (286 aa):
MNAGSYIISASGLSSDNYAISYKDGALEIYAKAILVKADDISKTYGDVADLTYFVTDIPTEVYSRVITSNADDIANLSYSVEGLVEGDVLSGSLSSTGNTASAGVGTYVIEKGTLANSNYIISFEGANLTVTPAKLTVAANDASKTYDGKAYTGGNGVTFSGFVNGEDASVLNGGVDYGGTAQKAVEAGTYTITVDGYGSKNYTIDYRPGTLTVGHAPAATYTPRPSNTFQASTQPTLVPVSLAQLVQYSANSSAANDGAMTTENPQFSNAVCFLGPNFAISCSGN

Organism: NCBI:txid160699

Foldseek 3Di:
DAFDKDKAWDDDDDDPVDDDDTDIDMDGQAAFEKEKEWDEEEDEQQAADDTDIDIFHDPDPDDDDDDDPPPPPPPDDDDPPTGDDPPDDWDDDKDWPCRDSNRAFDKIKIGCGPTDDRSYDYDYHIYIYGYHAWAKEKEFEEEEDEQPQFADDDGDHIDMDGDHPPDDCVQKDFDWDWDWQSGGDRDFDKTKIWIDTIDHRRYDYHTHIYMYGYHYHDPDPDPPDPPPPPPDDDDDDDDDDDPVVVVVVVPPDPDDDDQFDPDPDPVQPPWTFHDDPDDDTDTDRD

Solvent-accessible surface area (backbone atoms only — not comparable to full-atom values): 18243 Å² total; per-residue (Å²): 132,72,40,45,80,42,79,44,76,68,81,90,82,84,57,98,89,52,91,83,83,72,71,72,44,79,46,77,40,74,47,49,61,30,34,37,37,41,52,70,45,75,43,44,38,46,42,70,60,88,85,55,66,51,65,33,53,51,85,72,84,73,84,83,81,84,88,64,103,64,94,82,79,90,77,82,87,84,81,88,60,77,33,67,61,92,91,62,72,77,41,72,42,70,37,41,82,49,31,48,34,81,32,64,49,46,77,26,63,35,41,61,63,60,53,44,49,83,48,42,43,78,45,73,46,65,25,42,34,35,29,39,51,24,61,29,37,42,29,30,38,61,40,75,48,65,38,77,84,53,62,37,78,68,79,59,57,70,49,79,49,57,71,48,89,87,54,62,78,84,76,46,43,78,48,89,39,63,38,53,64,27,52,62,38,41,67,62,46,78,28,40,28,32,51,48,54,67,45,50,78,46,36,48,77,45,67,34,66,21,40,31,38,29,37,69,57,80,79,80,81,75,74,76,73,79,82,75,79,76,78,86,76,92,76,92,82,91,79,93,80,65,79,78,71,61,68,70,70,73,76,76,72,80,88,76,91,75,96,64,85,81,65,97,42,95,90,52,80,75,62,82,82,84,89,65,101,67,93,75,91,74,80,64,81,123

Radius of gyration: 49.98 Å; Cα contacts (8 Å, |Δi|>4): 475; chains: 1; bounding box: 117×30×145 Å

Nearest PDB structures (foldseek):
  4ole-assembly1_A  TM=4.184E-01  e=2.742E+00  Homo sapiens
  6q2j-assembly1_E  TM=1.940E-01  e=1.522E-01  Homo sapiens
  5eq2-assembly1_A  TM=5.632E-01  e=6.063E+00  Streptococcus sanguinis SK36
  3frp-assembly1_G  TM=1.841E-01  e=2.901E+00  Naja kaouthia

Secondary structure (DSSP, 8-state):
--SEEEEE-------SSS------EEEEEPPEEEEEEEPPEEEETTPPP---EEEEE---S-------SS-S----------SSPTT---BS--B-TT-STTPPSEEEEEB-TT-B-TTEEEEEE-EEEEEEPEEEEEEEPPEEEE--S----S-S-EEEE---TT--GGG-EEEEEEESTTTT--SSEEEEEEEEEEE-SSEEEEEE-EEEEEEPPPPP---PPP----------------GGGSTTTTTT---SS-S------TT-TTPPPP--SS--------